Protein AF-A0A6P1CV01-F1 (afdb_monomer)

Nearest PDB structures (foldseek):
  6sx4-assembly2_BBB  TM=9.113E-01  e=1.945E-12  Corynebacterium glutamicum
  6sx4-assembly4_DDD  TM=9.051E-01  e=1.945E-12  Corynebacterium glutamicum
  6swz-assembly1_AAA  TM=5.151E-01  e=2.176E-12  Corynebacterium glutamicum
  3pqi-assembly1_A  TM=3.581E-01  e=2.746E-01  Bacteriophage sp.
  4amw-assembly3_C  TM=2.959E-01  e=1.319E+00  Gracilariopsis lemaneiformis

pLDDT: mean 74.19, std 26.0, range [23.55, 98.81]

Mean predicted aligned error: 12.15 Å

Foldseek 3Di:
DDDDDDDDPPPPDDDDDADDDDFDDDDPDDDDDDVCVVQCVPFPAWPDGWADDDQWIKTHTPQAKIWIDHGPADIEIDGDQQSVVCVVQPNLPHLQHDWRYHWDADPQRKTKTHGPAFIWIADPVATIETDGDPRRVVCVVQVHLVGQQHAWNYYWDDDDQWIWTHGPRGIDTDHD

Structure (mmCIF, N/CA/C/O backbone):
data_AF-A0A6P1CV01-F1
#
_entry.id   AF-A0A6P1CV01-F1
#
loop_
_atom_site.group_PDB
_atom_site.id
_atom_site.type_symbol
_atom_site.label_atom_id
_atom_site.label_alt_id
_atom_site.label_comp_id
_atom_site.label_asym_id
_atom_site.label_entity_id
_atom_site.label_seq_id
_atom_site.pdbx_PDB_ins_code
_atom_site.Cartn_x
_atom_site.Cartn_y
_atom_site.Cartn_z
_atom_site.occupancy
_atom_site.B_iso_or_equiv
_atom_site.auth_seq_id
_atom_site.auth_comp_id
_atom_site.auth_asym_id
_atom_site.auth_atom_id
_atom_site.pdbx_PDB_model_num
ATOM 1 N N . THR A 1 1 ? 42.617 -1.561 -18.613 1.00 33.91 1 THR A N 1
ATOM 2 C CA . THR A 1 1 ? 41.855 -2.825 -18.526 1.00 33.91 1 THR A CA 1
ATOM 3 C C . THR A 1 1 ? 41.539 -3.088 -17.064 1.00 33.91 1 THR A C 1
ATOM 5 O O . THR A 1 1 ? 42.347 -3.671 -16.364 1.00 33.91 1 THR A O 1
ATOM 8 N N . ASN A 1 2 ? 40.415 -2.556 -16.569 1.00 23.55 2 ASN A N 1
ATOM 9 C CA . ASN A 1 2 ? 40.022 -2.655 -15.157 1.00 23.55 2 ASN A CA 1
ATOM 10 C C . ASN A 1 2 ? 38.801 -3.570 -15.028 1.00 23.55 2 ASN A C 1
ATOM 12 O O . ASN A 1 2 ? 37.665 -3.155 -15.244 1.00 23.55 2 ASN A O 1
ATOM 16 N N . THR A 1 3 ? 39.060 -4.833 -14.711 1.00 32.09 3 THR A N 1
ATOM 17 C CA . THR A 1 3 ? 38.085 -5.789 -14.185 1.00 32.09 3 THR A CA 1
ATOM 18 C C . THR A 1 3 ? 37.915 -5.538 -12.689 1.00 32.09 3 THR A C 1
ATOM 20 O O . THR A 1 3 ? 38.728 -6.000 -11.892 1.00 32.09 3 THR A O 1
ATOM 23 N N . SER A 1 4 ? 36.855 -4.826 -12.310 1.00 26.41 4 SER A N 1
ATOM 24 C CA . SER A 1 4 ? 36.436 -4.654 -10.913 1.00 26.41 4 SER A CA 1
ATOM 25 C C . SER A 1 4 ? 35.060 -5.301 -10.744 1.00 26.41 4 SER A C 1
ATOM 27 O O . SER A 1 4 ? 34.035 -4.688 -11.036 1.00 26.41 4 SER A O 1
ATOM 29 N N . GLY A 1 5 ? 35.055 -6.585 -10.377 1.00 28.23 5 GLY A N 1
ATOM 30 C CA . GLY A 1 5 ? 33.852 -7.392 -10.160 1.00 28.23 5 GLY A CA 1
ATOM 31 C C . GLY A 1 5 ? 33.208 -7.141 -8.795 1.00 28.23 5 GLY A C 1
ATOM 32 O O . GLY A 1 5 ? 33.898 -6.891 -7.808 1.00 28.23 5 GLY A O 1
ATOM 33 N N . PHE A 1 6 ? 31.880 -7.232 -8.743 1.00 29.45 6 PHE A N 1
ATOM 34 C CA . PHE A 1 6 ? 31.109 -7.248 -7.501 1.00 29.45 6 PHE A CA 1
ATOM 35 C C . PHE A 1 6 ? 31.178 -8.638 -6.854 1.00 29.45 6 PHE A C 1
ATOM 37 O O . PHE A 1 6 ? 31.000 -9.648 -7.535 1.00 29.45 6 PHE A O 1
ATOM 44 N N . ARG A 1 7 ? 31.438 -8.696 -5.543 1.00 27.08 7 ARG A N 1
ATOM 45 C CA . ARG A 1 7 ? 31.316 -9.918 -4.734 1.00 27.08 7 ARG A CA 1
ATOM 46 C C . ARG A 1 7 ? 29.870 -10.078 -4.267 1.00 27.08 7 ARG A C 1
ATOM 48 O O . ARG A 1 7 ? 29.206 -9.091 -3.964 1.00 27.08 7 ARG A O 1
ATOM 55 N N . ALA A 1 8 ? 29.411 -11.326 -4.203 1.00 28.34 8 ALA A N 1
ATOM 56 C CA . ALA A 1 8 ? 28.162 -11.690 -3.550 1.00 28.34 8 ALA A CA 1
ATOM 57 C C . ALA A 1 8 ? 28.167 -11.191 -2.097 1.00 28.34 8 ALA A C 1
ATOM 59 O O . ALA A 1 8 ? 29.162 -11.349 -1.389 1.00 28.34 8 ALA A O 1
ATOM 60 N N . ILE A 1 9 ? 27.057 -10.587 -1.674 1.00 30.97 9 ILE A N 1
ATOM 61 C CA . ILE A 1 9 ? 26.789 -10.296 -0.268 1.00 30.97 9 ILE A CA 1
ATOM 62 C C . ILE A 1 9 ? 26.550 -11.651 0.403 1.00 30.97 9 ILE A C 1
ATOM 64 O O . ILE A 1 9 ? 25.533 -12.298 0.160 1.00 30.97 9 ILE A O 1
ATOM 68 N N . ASP A 1 10 ? 27.523 -12.102 1.190 1.00 27.75 10 ASP A N 1
ATOM 69 C CA . ASP A 1 10 ? 27.346 -13.189 2.147 1.00 27.75 10 ASP A CA 1
ATOM 70 C C . ASP A 1 10 ? 26.402 -12.693 3.250 1.00 27.75 10 ASP A C 1
ATOM 72 O O . ASP A 1 10 ? 26.722 -11.769 3.996 1.00 27.75 10 ASP A O 1
ATOM 76 N N . THR A 1 11 ? 25.201 -13.262 3.323 1.00 32.44 11 THR A N 1
ATOM 77 C CA . THR A 1 11 ? 24.158 -12.850 4.272 1.00 32.44 11 THR A CA 1
ATOM 78 C C . THR A 1 11 ? 24.326 -13.466 5.661 1.00 32.44 11 THR A C 1
ATOM 80 O O . THR A 1 11 ? 23.350 -13.572 6.399 1.00 32.44 11 THR A O 1
ATOM 83 N N . THR A 1 12 ? 25.532 -13.878 6.055 1.00 26.75 12 THR A N 1
ATOM 84 C CA . THR A 1 12 ? 25.795 -14.327 7.433 1.00 26.75 12 THR A CA 1
ATOM 85 C C . THR A 1 12 ? 26.319 -13.238 8.371 1.00 26.75 12 THR A C 1
ATOM 87 O O . THR A 1 12 ? 26.513 -13.509 9.554 1.00 26.75 12 THR A O 1
ATOM 90 N N . SER A 1 13 ? 26.486 -11.989 7.923 1.00 25.22 13 SER A N 1
ATOM 91 C CA . SER A 1 13 ? 26.988 -10.916 8.790 1.00 25.22 13 SER A CA 1
ATOM 92 C C . SER A 1 13 ? 26.238 -9.595 8.617 1.00 25.22 13 SER A C 1
ATOM 94 O O . SER A 1 13 ? 26.194 -8.995 7.547 1.00 25.22 13 SER A O 1
ATOM 96 N N . THR A 1 14 ? 25.654 -9.134 9.719 1.00 34.84 14 THR A N 1
ATOM 97 C CA . THR A 1 14 ? 25.141 -7.782 9.947 1.00 34.84 14 THR A CA 1
ATOM 98 C C . THR A 1 14 ? 26.230 -6.725 9.742 1.00 34.84 14 THR A C 1
ATOM 100 O O . THR A 1 14 ? 27.016 -6.503 10.661 1.00 34.84 14 THR A O 1
ATOM 103 N N . SER A 1 15 ? 26.279 -6.023 8.605 1.00 25.09 15 SER A N 1
ATOM 104 C CA . SER A 1 15 ? 26.761 -4.627 8.536 1.00 25.09 15 SER A CA 1
ATOM 105 C C . SER A 1 15 ? 26.411 -3.952 7.200 1.00 25.09 15 SER A C 1
ATOM 107 O O . SER A 1 15 ? 26.564 -4.528 6.129 1.00 25.09 15 SER A O 1
ATOM 109 N N . SER A 1 16 ? 25.950 -2.706 7.303 1.00 32.56 16 SER A N 1
ATOM 110 C CA . SER A 1 16 ? 25.731 -1.686 6.263 1.00 32.56 16 SER A CA 1
ATOM 111 C C . SER A 1 16 ? 26.683 -1.721 5.057 1.00 32.56 16 SER A C 1
ATOM 113 O O . SER A 1 16 ? 27.895 -1.817 5.248 1.00 32.56 16 SER A O 1
ATOM 115 N N . ILE A 1 17 ? 26.170 -1.496 3.837 1.00 27.05 17 ILE A N 1
ATOM 116 C CA . ILE A 1 17 ? 27.007 -1.326 2.636 1.00 27.05 17 ILE A CA 1
ATOM 117 C C . ILE A 1 17 ? 26.620 -0.054 1.863 1.00 27.05 17 ILE A C 1
ATOM 119 O O . ILE A 1 17 ? 25.478 0.129 1.446 1.00 27.05 17 ILE A O 1
ATOM 123 N N . THR A 1 18 ? 27.616 0.820 1.707 1.00 25.09 18 THR A N 1
ATOM 124 C CA . THR A 1 18 ? 27.622 2.116 1.010 1.00 25.09 18 THR A CA 1
ATOM 125 C C . THR A 1 18 ? 27.546 1.980 -0.517 1.00 25.09 18 THR A C 1
ATOM 127 O O . THR A 1 18 ? 28.007 1.001 -1.100 1.00 25.09 18 THR A O 1
ATOM 130 N N . ALA A 1 19 ? 26.990 3.016 -1.153 1.00 30.02 19 ALA A N 1
ATOM 131 C CA . ALA A 1 19 ? 26.691 3.150 -2.575 1.00 30.02 19 ALA A CA 1
ATOM 132 C C . ALA A 1 19 ? 27.873 2.915 -3.539 1.00 30.02 19 ALA A C 1
ATOM 134 O O . ALA A 1 19 ? 28.918 3.560 -3.450 1.00 30.02 19 ALA A O 1
ATOM 135 N N . GLY A 1 20 ? 27.630 2.075 -4.549 1.00 26.22 20 GLY A N 1
ATOM 136 C CA . GLY A 1 20 ? 28.414 1.952 -5.777 1.00 26.22 20 GLY A CA 1
ATOM 137 C C . GLY A 1 20 ? 27.472 1.786 -6.975 1.00 26.22 20 GLY A C 1
ATOM 138 O O . GLY A 1 20 ? 26.437 1.134 -6.867 1.00 26.22 20 GLY A O 1
ATOM 139 N N . LYS A 1 21 ? 27.783 2.432 -8.104 1.00 34.81 21 LYS A N 1
ATOM 140 C CA . LYS A 1 21 ? 27.031 2.350 -9.371 1.00 34.81 21 LYS A CA 1
ATOM 141 C C . LYS A 1 21 ? 27.147 0.947 -9.977 1.00 34.81 21 LYS A C 1
ATOM 143 O O . LYS A 1 21 ? 28.224 0.623 -10.474 1.00 34.81 21 LYS A O 1
ATOM 148 N N . HIS A 1 22 ? 26.066 0.167 -10.054 1.00 30.89 22 HIS A N 1
ATOM 149 C CA . HIS A 1 22 ? 26.105 -1.143 -10.718 1.00 30.89 22 HIS A CA 1
ATOM 150 C C . HIS A 1 22 ? 24.917 -1.373 -11.646 1.00 30.89 22 HIS A C 1
ATOM 152 O O . HIS A 1 22 ? 23.810 -1.642 -11.208 1.00 30.89 22 HIS A O 1
ATOM 158 N N . THR A 1 23 ? 25.224 -1.305 -12.943 1.00 27.16 23 THR A N 1
ATOM 159 C CA . THR A 1 23 ? 24.369 -1.734 -14.053 1.00 27.16 23 THR A CA 1
ATOM 160 C C . THR A 1 23 ? 24.048 -3.225 -13.932 1.00 27.16 23 THR A C 1
ATOM 162 O O . THR A 1 23 ? 24.973 -4.042 -13.870 1.00 27.16 23 THR A O 1
ATOM 165 N N . ILE A 1 24 ? 22.773 -3.602 -14.016 1.00 33.38 24 ILE A N 1
ATOM 166 C CA . ILE A 1 24 ? 22.358 -5.003 -14.179 1.00 33.38 24 ILE A CA 1
ATOM 167 C C . ILE A 1 24 ? 22.363 -5.340 -15.682 1.00 33.38 24 ILE A C 1
ATOM 169 O O . ILE A 1 24 ? 21.428 -5.000 -16.404 1.00 33.38 24 ILE A O 1
ATOM 173 N N . LYS A 1 25 ? 23.422 -5.983 -16.200 1.00 28.72 25 LYS A N 1
ATOM 174 C CA . LYS A 1 25 ? 23.432 -6.510 -17.583 1.00 28.72 25 LYS A CA 1
ATOM 175 C C . LYS A 1 25 ? 23.377 -8.041 -17.596 1.00 28.72 25 LYS A C 1
ATOM 177 O O . LYS A 1 25 ? 24.219 -8.661 -16.948 1.00 28.72 25 LYS A O 1
ATOM 182 N N . PRO A 1 26 ? 22.473 -8.668 -18.371 1.00 29.94 26 PRO A N 1
ATOM 183 C CA . PRO A 1 26 ? 22.606 -10.072 -18.732 1.00 29.94 26 PRO A CA 1
ATOM 184 C C . PRO A 1 26 ? 23.634 -10.226 -19.866 1.00 29.94 26 PRO A C 1
ATOM 186 O O . PRO A 1 26 ? 23.523 -9.578 -20.907 1.00 29.94 26 PRO A O 1
ATOM 189 N N . THR A 1 27 ? 24.637 -11.085 -19.674 1.00 28.14 27 THR A N 1
ATOM 190 C CA . THR A 1 27 ? 25.568 -11.504 -20.737 1.00 28.14 27 THR A CA 1
ATOM 191 C C . THR A 1 27 ? 25.022 -12.769 -21.411 1.00 28.14 27 THR A C 1
ATOM 193 O O . THR A 1 27 ? 24.773 -13.750 -20.706 1.00 28.14 27 THR A O 1
ATOM 196 N N . PRO A 1 28 ? 24.847 -12.810 -22.744 1.00 29.83 28 PRO A N 1
ATOM 197 C CA . PRO A 1 28 ? 24.458 -14.035 -23.442 1.00 29.83 28 PRO A CA 1
ATOM 198 C C . PRO A 1 28 ? 25.570 -15.096 -23.374 1.00 29.83 28 PRO A C 1
ATOM 200 O O . PRO A 1 28 ? 26.714 -14.804 -23.712 1.00 29.83 28 PRO A O 1
ATOM 203 N N . GLY A 1 29 ? 25.233 -16.331 -22.978 1.00 31.92 29 GLY A N 1
ATOM 204 C CA . GLY A 1 29 ? 26.098 -17.506 -23.183 1.00 31.92 29 GLY A CA 1
ATOM 205 C C . GLY A 1 29 ? 26.788 -18.132 -21.961 1.00 31.92 29 GLY A C 1
ATOM 206 O O . GLY A 1 29 ? 27.644 -18.989 -22.153 1.00 31.92 29 GLY A O 1
ATOM 207 N N . LEU A 1 30 ? 26.428 -17.781 -20.721 1.00 31.41 30 LEU A N 1
ATOM 208 C CA . LEU A 1 30 ? 26.884 -18.492 -19.510 1.00 31.41 30 LEU A CA 1
ATOM 209 C C . LEU A 1 30 ? 25.688 -18.962 -18.661 1.00 31.41 30 LEU A C 1
ATOM 211 O O . LEU A 1 30 ? 24.653 -18.292 -18.669 1.00 31.41 30 LEU A O 1
ATOM 215 N N . PRO A 1 31 ? 25.791 -20.096 -17.934 1.00 31.89 31 PRO A N 1
ATOM 216 C CA . PRO A 1 31 ? 24.694 -20.594 -17.109 1.00 31.89 31 PRO A CA 1
ATOM 217 C C . PRO A 1 31 ? 24.385 -19.590 -15.989 1.00 31.89 31 PRO A C 1
ATOM 219 O O . PRO A 1 31 ? 25.259 -19.197 -15.219 1.00 31.89 31 PRO A O 1
ATOM 222 N N . ALA A 1 32 ? 23.132 -19.142 -15.938 1.00 33.38 32 ALA A N 1
ATOM 223 C CA . ALA A 1 32 ? 22.654 -18.083 -15.058 1.00 33.38 32 ALA A CA 1
ATOM 224 C C . ALA A 1 32 ? 22.812 -18.432 -13.571 1.00 33.38 32 ALA A C 1
ATOM 226 O O . ALA A 1 32 ? 22.165 -19.368 -13.115 1.00 33.38 32 ALA A O 1
ATOM 227 N N . GLN A 1 33 ? 23.572 -17.646 -12.798 1.00 46.22 33 GLN A N 1
ATOM 228 C CA . GLN A 1 33 ? 23.423 -17.578 -11.331 1.00 46.22 33 GLN A CA 1
ATOM 229 C C . GLN A 1 33 ? 23.673 -16.159 -10.759 1.00 46.22 33 GLN A C 1
ATOM 231 O O . GLN A 1 33 ? 24.764 -15.852 -10.281 1.00 46.22 33 GLN A O 1
ATOM 236 N N . PRO A 1 34 ? 22.661 -15.272 -10.823 1.00 45.41 34 PRO A N 1
ATOM 237 C CA . PRO A 1 34 ? 22.369 -14.248 -9.804 1.00 45.41 34 PRO A CA 1
ATOM 238 C C . PRO A 1 34 ? 20.882 -14.324 -9.363 1.00 45.41 34 PRO A C 1
ATOM 240 O O . PRO A 1 34 ? 20.161 -15.189 -9.840 1.00 45.41 34 PRO A O 1
ATOM 243 N N . ILE A 1 35 ? 20.389 -13.430 -8.486 1.00 41.06 35 ILE A N 1
ATOM 244 C CA . ILE A 1 35 ? 18.973 -13.271 -8.024 1.00 41.06 35 ILE A CA 1
ATOM 245 C C . ILE A 1 35 ? 17.864 -13.556 -9.067 1.00 41.06 35 ILE A C 1
ATOM 247 O O . ILE A 1 35 ? 16.768 -13.984 -8.707 1.00 41.06 35 ILE A O 1
ATOM 251 N N . TRP A 1 36 ? 18.177 -13.398 -10.354 1.00 37.12 36 TRP A N 1
ATOM 252 C CA . TRP A 1 36 ? 17.420 -13.881 -11.509 1.00 37.12 36 TRP A CA 1
ATOM 253 C C . TRP A 1 36 ? 16.998 -15.361 -11.443 1.00 37.12 36 TRP A C 1
ATOM 255 O O . TRP A 1 36 ? 15.841 -15.680 -11.710 1.00 37.12 36 TRP A O 1
ATOM 265 N N . THR A 1 37 ? 17.892 -16.277 -11.061 1.00 39.19 37 THR A N 1
ATOM 266 C CA . THR A 1 37 ? 17.619 -17.725 -11.078 1.00 39.19 37 THR A CA 1
ATOM 267 C C . THR A 1 37 ? 16.741 -18.168 -9.902 1.00 39.19 37 THR A C 1
ATOM 269 O O . THR A 1 37 ? 16.009 -19.147 -10.016 1.00 39.19 37 THR A O 1
ATOM 272 N N . ARG A 1 38 ? 16.742 -17.427 -8.781 1.00 39.47 38 ARG A N 1
ATOM 273 C CA . ARG A 1 38 ? 15.925 -17.748 -7.593 1.00 39.47 38 ARG A CA 1
ATOM 274 C C . ARG A 1 38 ? 14.446 -17.364 -7.758 1.00 39.47 38 ARG A C 1
ATOM 276 O O . ARG A 1 38 ? 13.603 -17.926 -7.067 1.00 39.47 38 ARG A O 1
ATOM 283 N N . HIS A 1 39 ? 14.126 -16.456 -8.687 1.00 47.38 39 HIS A N 1
ATOM 284 C CA . HIS A 1 39 ? 12.786 -15.870 -8.825 1.00 47.38 39 HIS A CA 1
ATOM 285 C C . HIS A 1 39 ? 12.261 -15.772 -10.270 1.00 47.38 39 HIS A C 1
ATOM 287 O O . HIS A 1 39 ? 11.257 -15.102 -10.505 1.00 47.38 39 HIS A O 1
ATOM 293 N N . TYR A 1 40 ? 12.868 -16.464 -11.243 1.00 41.66 40 TYR A N 1
ATOM 294 C CA . TYR A 1 40 ? 12.376 -16.510 -12.633 1.00 41.66 40 TYR A CA 1
ATOM 295 C C . TYR A 1 40 ? 10.880 -16.870 -12.719 1.00 41.66 40 TYR A C 1
ATOM 297 O O . TYR A 1 40 ? 10.105 -16.220 -13.420 1.00 41.66 40 TYR A O 1
ATOM 305 N N . ASN A 1 41 ? 10.445 -17.849 -11.918 1.00 54.16 41 ASN A N 1
ATOM 306 C CA . ASN A 1 41 ? 9.041 -18.259 -11.827 1.00 54.16 41 ASN A CA 1
ATOM 307 C C . ASN A 1 41 ? 8.126 -17.220 -11.154 1.00 54.16 41 ASN A C 1
ATOM 309 O O . ASN A 1 41 ? 6.907 -17.351 -11.227 1.00 54.16 41 ASN A O 1
ATOM 313 N N . THR A 1 42 ? 8.682 -16.196 -10.516 1.00 56.38 42 THR A N 1
ATOM 314 C CA . THR A 1 42 ? 7.939 -15.130 -9.839 1.00 56.38 42 THR A CA 1
ATOM 315 C C . THR A 1 42 ? 7.855 -13.880 -10.715 1.00 56.38 42 THR A C 1
ATOM 317 O O . THR A 1 42 ? 6.768 -13.335 -10.875 1.00 56.38 42 THR A O 1
ATOM 320 N N . PHE A 1 43 ? 8.962 -13.463 -11.337 1.00 59.84 43 PHE A N 1
ATOM 321 C CA . PHE A 1 43 ? 9.055 -12.168 -12.026 1.00 59.84 43 PHE A CA 1
ATOM 322 C C . PHE A 1 43 ? 8.987 -12.257 -13.557 1.00 59.84 43 PHE A C 1
ATOM 324 O O . PHE A 1 43 ? 8.611 -11.285 -14.194 1.00 59.84 43 PHE A O 1
ATOM 331 N N . GLY A 1 44 ? 9.303 -13.404 -14.171 1.00 58.34 44 GLY A N 1
ATOM 332 C CA . GLY A 1 44 ? 9.471 -13.488 -15.631 1.00 58.34 44 GLY A CA 1
ATOM 333 C C . GLY A 1 44 ? 10.635 -12.626 -16.148 1.00 58.34 44 GLY A C 1
ATOM 334 O O . GLY A 1 44 ? 11.460 -12.184 -15.354 1.00 58.34 44 GLY A O 1
ATOM 335 N N . ASN A 1 45 ? 10.741 -12.429 -17.467 1.00 60.94 45 ASN A N 1
ATOM 336 C CA . ASN A 1 45 ? 11.860 -11.718 -18.113 1.00 60.94 45 ASN A CA 1
ATOM 337 C C . ASN A 1 45 ? 11.852 -10.198 -17.822 1.00 60.94 45 ASN A C 1
ATOM 339 O O . ASN A 1 45 ? 10.801 -9.648 -17.489 1.00 60.94 45 ASN A O 1
ATOM 343 N N . PRO A 1 46 ? 12.990 -9.480 -17.946 1.00 63.03 46 PRO A N 1
ATOM 344 C CA . PRO A 1 46 ? 12.988 -8.032 -17.799 1.00 63.03 46 PRO A CA 1
ATOM 345 C C . PRO A 1 46 ? 12.343 -7.416 -19.042 1.00 63.03 46 PRO A C 1
ATOM 347 O O . PRO A 1 46 ? 12.712 -7.766 -20.162 1.00 63.03 46 PRO A O 1
ATOM 350 N N . ILE A 1 47 ? 11.411 -6.482 -18.853 1.00 72.12 47 ILE A N 1
ATOM 351 C CA . ILE A 1 47 ? 10.745 -5.777 -19.962 1.00 72.12 47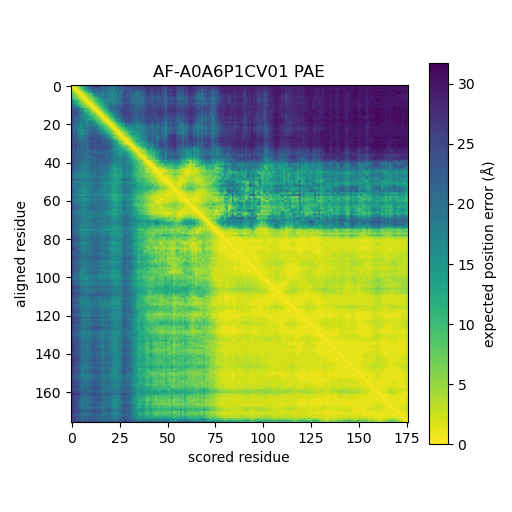 ILE A CA 1
ATOM 352 C C . ILE A 1 47 ? 11.368 -4.408 -20.242 1.00 72.12 47 ILE A C 1
ATOM 354 O O . ILE A 1 47 ? 11.194 -3.865 -21.329 1.00 72.12 47 ILE A O 1
ATOM 358 N N . THR A 1 48 ? 12.129 -3.860 -19.290 1.00 61.16 48 THR A N 1
ATOM 359 C CA . THR A 1 48 ? 12.907 -2.631 -19.478 1.00 61.16 48 THR A CA 1
ATOM 360 C C . THR A 1 48 ? 14.379 -2.857 -19.132 1.00 61.16 48 THR A C 1
ATOM 362 O O . THR A 1 48 ? 14.705 -3.721 -18.307 1.00 61.16 48 THR A O 1
ATOM 365 N N . PRO A 1 49 ? 15.299 -2.052 -19.696 1.00 68.12 49 PRO A N 1
ATOM 366 C CA . PRO A 1 49 ? 16.567 -1.769 -19.035 1.00 68.12 49 PRO A CA 1
ATOM 367 C C . PRO A 1 49 ? 16.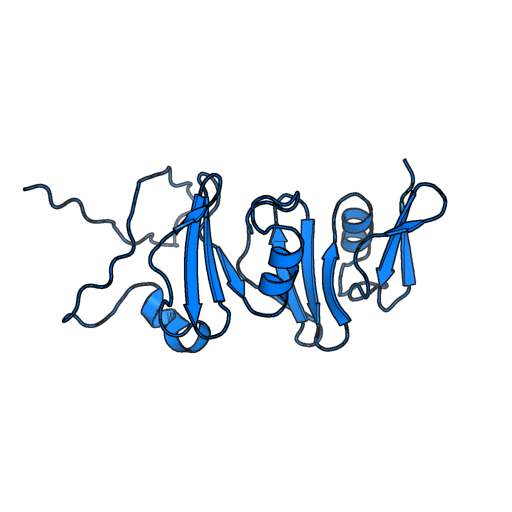337 -1.205 -17.623 1.00 68.12 49 PRO A C 1
ATOM 369 O O . PRO A 1 49 ? 15.219 -0.840 -17.254 1.00 68.12 49 PRO A O 1
ATOM 372 N N . GLU A 1 50 ? 17.407 -1.109 -16.843 1.00 65.44 50 GLU A N 1
ATOM 373 C CA . GLU A 1 50 ? 17.428 -0.265 -15.650 1.00 65.44 50 GLU A CA 1
ATOM 374 C C . GLU A 1 50 ? 17.133 1.193 -16.049 1.00 65.44 50 GLU A C 1
ATOM 376 O O . GLU A 1 50 ? 17.794 1.747 -16.930 1.00 65.44 50 GLU A O 1
ATOM 381 N N . LEU A 1 51 ? 16.124 1.789 -15.418 1.00 71.44 51 LEU A N 1
ATOM 382 C CA . LEU A 1 51 ? 15.664 3.156 -15.643 1.00 71.44 51 LEU A CA 1
ATOM 383 C C . LEU A 1 51 ? 15.915 4.016 -14.402 1.00 71.44 51 LEU A C 1
ATOM 385 O O . LEU A 1 51 ? 15.972 3.518 -13.276 1.00 71.44 51 LEU A O 1
ATOM 389 N N . ASP A 1 52 ? 16.062 5.322 -14.618 1.00 76.12 52 ASP A N 1
ATOM 390 C CA . ASP A 1 52 ? 16.202 6.303 -13.544 1.00 76.12 52 ASP A CA 1
ATOM 391 C C . ASP A 1 52 ? 14.896 6.452 -12.750 1.00 76.12 52 ASP A C 1
ATOM 393 O O . ASP A 1 52 ? 13.823 6.595 -13.332 1.00 76.12 52 ASP A O 1
ATOM 397 N N . ALA A 1 53 ? 15.011 6.451 -11.420 1.00 70.62 53 ALA A N 1
ATOM 398 C CA . ALA A 1 53 ? 13.968 6.881 -10.488 1.00 70.62 53 ALA A CA 1
ATOM 399 C C . ALA A 1 53 ? 14.472 8.106 -9.713 1.00 70.62 53 ALA A C 1
ATOM 401 O O . ALA A 1 53 ? 15.685 8.311 -9.582 1.00 70.62 53 ALA A O 1
ATOM 402 N N . ASN A 1 54 ? 13.572 8.917 -9.159 1.00 72.19 54 ASN A N 1
ATOM 403 C CA . ASN A 1 54 ? 13.980 10.091 -8.386 1.00 72.19 54 ASN A CA 1
ATOM 404 C C . ASN A 1 54 ? 14.742 9.673 -7.112 1.00 72.19 54 ASN A C 1
ATOM 406 O O . ASN A 1 54 ? 14.147 9.202 -6.151 1.00 72.19 54 ASN A O 1
ATOM 410 N N . GLY A 1 55 ? 16.073 9.802 -7.110 1.00 68.50 55 GLY A N 1
ATOM 411 C CA . GLY A 1 55 ? 16.931 9.342 -6.006 1.00 68.50 55 GLY A CA 1
ATOM 412 C C . GLY A 1 55 ? 17.281 7.847 -6.038 1.00 68.50 55 GLY A C 1
ATOM 413 O O . GLY A 1 55 ? 17.865 7.328 -5.084 1.00 68.50 55 GLY A O 1
ATOM 414 N N . GLY A 1 56 ? 16.974 7.151 -7.135 1.00 71.44 56 GLY A N 1
ATOM 415 C CA . GLY A 1 56 ? 17.203 5.719 -7.265 1.00 71.44 56 GLY A CA 1
ATOM 416 C C . GLY A 1 56 ? 17.194 5.229 -8.705 1.00 71.44 56 GLY A C 1
ATOM 417 O O . GLY A 1 56 ? 17.521 5.951 -9.651 1.00 71.44 56 GLY A O 1
ATOM 418 N N . LYS A 1 57 ? 16.846 3.962 -8.861 1.00 73.81 57 LYS A N 1
ATOM 419 C CA . LYS A 1 57 ? 16.689 3.281 -10.140 1.00 73.81 57 LYS A CA 1
ATOM 420 C C . LYS A 1 57 ? 15.620 2.204 -9.991 1.00 73.81 57 LYS A C 1
ATOM 422 O O . LYS A 1 57 ? 15.305 1.770 -8.878 1.00 73.81 57 LYS A O 1
ATOM 427 N N . PHE A 1 58 ? 15.094 1.746 -11.115 1.00 72.50 58 PHE A N 1
ATOM 428 C CA . PHE A 1 58 ? 14.197 0.603 -11.136 1.00 72.50 58 PHE A CA 1
ATOM 429 C C . PHE A 1 58 ? 14.343 -0.208 -12.413 1.00 72.50 58 PHE A C 1
ATOM 431 O O . PHE A 1 58 ? 14.832 0.270 -13.434 1.00 72.50 58 PHE A O 1
ATOM 438 N N . GLN A 1 59 ? 13.882 -1.449 -12.360 1.00 77.00 59 GLN A N 1
ATOM 439 C CA . GLN A 1 59 ? 13.708 -2.281 -13.539 1.00 77.00 59 GLN A CA 1
ATOM 440 C C . GLN A 1 59 ? 12.331 -2.936 -13.493 1.00 77.00 59 GLN A C 1
ATOM 442 O O . GLN A 1 59 ? 11.917 -3.456 -12.453 1.00 77.00 59 GLN A O 1
ATOM 447 N N . ALA A 1 60 ? 11.623 -2.904 -14.620 1.00 69.56 60 ALA A N 1
ATOM 448 C CA . ALA A 1 60 ? 10.348 -3.579 -14.772 1.00 69.56 60 ALA A CA 1
ATOM 449 C C . ALA A 1 60 ? 10.544 -4.970 -15.383 1.00 69.56 60 ALA A C 1
ATOM 451 O O . ALA A 1 60 ? 11.383 -5.185 -16.265 1.00 69.56 60 ALA A O 1
ATOM 452 N N . PHE A 1 61 ? 9.730 -5.908 -14.915 1.00 72.88 61 PHE A N 1
ATOM 453 C CA . PHE A 1 61 ? 9.737 -7.306 -15.316 1.00 72.88 61 PHE A CA 1
ATOM 454 C C . PHE A 1 61 ? 8.347 -7.692 -15.826 1.00 72.88 61 PHE A C 1
ATOM 456 O O . PHE A 1 61 ? 7.360 -6.978 -15.617 1.00 72.88 61 PHE A O 1
ATOM 463 N N . GLU A 1 62 ? 8.265 -8.826 -16.510 1.00 65.25 62 GLU A N 1
ATOM 464 C CA . GLU A 1 62 ? 6.997 -9.459 -16.849 1.00 65.25 62 GLU A CA 1
ATOM 465 C C . GLU A 1 62 ? 6.141 -9.717 -15.583 1.00 65.25 62 GLU A C 1
ATOM 467 O O . GLU A 1 62 ? 6.528 -9.478 -14.435 1.00 65.25 62 GLU A O 1
ATOM 472 N N . ARG A 1 63 ? 4.906 -10.193 -15.780 1.00 73.06 63 ARG A N 1
ATOM 473 C CA . ARG A 1 63 ? 4.003 -10.593 -14.677 1.00 73.06 63 ARG A CA 1
ATOM 474 C C . ARG A 1 63 ? 3.709 -9.469 -13.669 1.00 73.06 63 ARG A C 1
ATOM 476 O O . ARG A 1 63 ? 3.400 -9.743 -12.515 1.00 73.06 63 ARG A O 1
ATOM 483 N N . ASN A 1 64 ? 3.783 -8.217 -14.124 1.00 78.06 64 ASN A N 1
ATOM 484 C CA . ASN A 1 64 ? 3.537 -7.005 -13.343 1.00 78.06 64 ASN A CA 1
ATOM 485 C C . ASN A 1 64 ? 4.424 -6.880 -12.087 1.00 78.06 64 ASN A C 1
ATOM 487 O O . ASN A 1 64 ? 3.941 -6.547 -11.007 1.00 78.06 64 ASN A O 1
ATOM 491 N N . ASN A 1 65 ? 5.724 -7.161 -12.227 1.00 71.62 65 ASN A N 1
ATOM 492 C CA . ASN A 1 65 ? 6.713 -7.002 -11.160 1.00 71.62 65 ASN A CA 1
ATOM 493 C C . ASN A 1 65 ? 7.697 -5.871 -11.460 1.00 71.62 65 ASN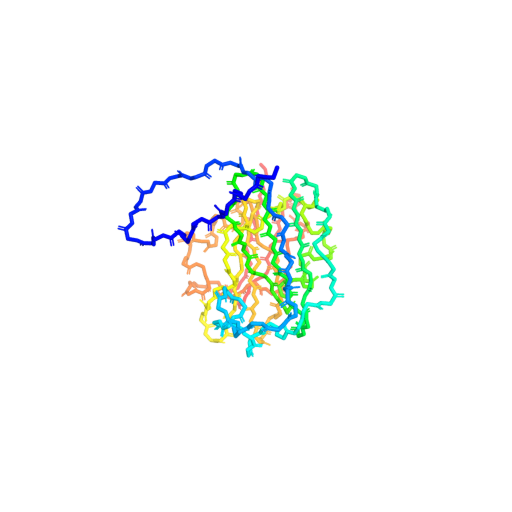 A C 1
ATOM 495 O O . ASN A 1 65 ? 7.999 -5.553 -12.613 1.00 71.62 65 ASN A O 1
ATOM 499 N N . SER A 1 66 ? 8.241 -5.257 -10.415 1.00 72.62 66 SER A N 1
ATOM 500 C CA . SER A 1 66 ? 9.376 -4.342 -10.529 1.00 72.62 66 SER A CA 1
ATOM 501 C C . SER A 1 66 ? 10.293 -4.455 -9.321 1.00 72.62 66 SER A C 1
ATOM 503 O O . SER A 1 66 ? 9.847 -4.757 -8.215 1.00 72.62 66 SER A O 1
ATOM 505 N N . ILE A 1 67 ? 11.578 -4.199 -9.551 1.00 69.69 67 ILE A N 1
ATOM 506 C CA . ILE A 1 67 ? 12.587 -4.080 -8.498 1.00 69.69 67 ILE A CA 1
ATOM 507 C C . ILE A 1 67 ? 13.031 -2.621 -8.465 1.00 69.69 67 ILE A C 1
ATOM 509 O O . ILE A 1 67 ? 13.481 -2.096 -9.484 1.00 69.69 67 ILE A O 1
ATOM 513 N N . TYR A 1 68 ? 12.892 -1.984 -7.305 1.00 62.12 68 TYR A N 1
ATOM 514 C CA . TYR A 1 68 ? 13.311 -0.605 -7.055 1.00 62.12 68 TYR A CA 1
ATOM 515 C C . TYR A 1 68 ? 14.467 -0.588 -6.060 1.00 62.12 68 TYR A C 1
ATOM 517 O O . TYR A 1 68 ? 14.479 -1.375 -5.117 1.00 62.12 68 TYR A O 1
ATOM 525 N N . TRP A 1 69 ? 15.415 0.328 -6.238 1.00 58.69 69 TRP A N 1
ATOM 526 C CA . TRP A 1 69 ? 16.429 0.632 -5.229 1.00 58.69 69 TRP A CA 1
ATOM 527 C C . TRP A 1 69 ? 16.738 2.124 -5.221 1.00 58.69 69 TRP A C 1
ATOM 529 O O . TRP A 1 69 ? 16.697 2.786 -6.259 1.00 58.69 69 TRP A O 1
ATOM 539 N N . SER A 1 70 ? 17.085 2.657 -4.054 1.00 58.22 70 SER A N 1
ATOM 540 C CA . SER A 1 70 ? 17.537 4.040 -3.897 1.00 58.22 70 SER A CA 1
ATOM 541 C C . SER A 1 70 ? 18.761 4.121 -2.993 1.00 58.22 70 SER A C 1
ATOM 543 O O . SER A 1 70 ? 19.098 3.179 -2.275 1.00 58.22 70 SER A O 1
ATOM 545 N N . LEU A 1 71 ? 19.476 5.246 -3.045 1.00 51.94 71 LEU A N 1
ATOM 546 C CA . LEU A 1 71 ? 20.618 5.471 -2.160 1.00 51.94 71 LEU A CA 1
ATOM 547 C C . LEU A 1 71 ? 20.121 5.518 -0.702 1.00 51.94 71 LEU A C 1
ATOM 549 O O . LEU A 1 71 ? 19.434 6.456 -0.313 1.00 51.94 71 LEU A O 1
ATOM 553 N N . GLY A 1 72 ? 20.460 4.497 0.092 1.00 54.09 72 GLY A N 1
ATOM 554 C CA . GLY A 1 72 ? 20.032 4.366 1.491 1.00 54.09 72 GLY A CA 1
ATOM 555 C C . GLY A 1 72 ? 18.906 3.355 1.743 1.00 54.09 72 GLY A C 1
ATOM 556 O O . GLY A 1 72 ? 18.601 3.097 2.904 1.00 54.09 72 GLY A O 1
ATOM 557 N N . THR A 1 73 ? 18.335 2.737 0.702 1.00 53.78 73 THR A N 1
ATOM 558 C CA . THR A 1 73 ? 17.430 1.578 0.826 1.00 53.78 73 THR A CA 1
ATOM 559 C C . THR A 1 73 ? 18.039 0.352 0.140 1.00 53.78 73 THR A C 1
ATOM 561 O O . THR A 1 73 ? 18.878 0.480 -0.755 1.00 53.78 73 THR A O 1
ATOM 564 N N . ALA A 1 74 ? 17.669 -0.853 0.582 1.00 62.16 74 ALA A N 1
ATOM 565 C CA . ALA A 1 74 ? 18.006 -2.060 -0.168 1.00 62.16 74 ALA A CA 1
ATOM 566 C C . ALA A 1 74 ? 17.133 -2.147 -1.435 1.00 62.16 74 ALA A C 1
ATOM 568 O O . ALA A 1 74 ? 16.153 -1.419 -1.583 1.00 62.16 74 ALA A O 1
ATOM 569 N N . ALA A 1 75 ? 17.497 -3.020 -2.376 1.00 62.88 75 ALA A N 1
ATOM 570 C CA . ALA A 1 75 ? 16.618 -3.308 -3.504 1.00 62.88 75 ALA A CA 1
ATOM 571 C C . ALA A 1 75 ? 15.393 -4.084 -3.005 1.00 62.88 75 ALA A C 1
ATOM 573 O O . ALA A 1 75 ? 15.558 -5.094 -2.320 1.00 62.88 75 ALA A O 1
ATOM 574 N N . HIS A 1 76 ? 14.195 -3.626 -3.362 1.00 68.56 76 HIS A N 1
ATOM 575 C CA . HIS A 1 76 ? 12.939 -4.213 -2.911 1.00 68.56 76 HIS A CA 1
ATOM 576 C C . HIS A 1 76 ? 12.011 -4.531 -4.079 1.00 68.56 76 HIS A C 1
ATOM 578 O O . HIS A 1 76 ? 11.840 -3.727 -5.004 1.00 68.56 76 HIS A O 1
ATOM 584 N N . GLN A 1 77 ? 11.409 -5.717 -4.029 1.00 77.81 77 GLN A N 1
ATOM 585 C CA . GLN A 1 77 ? 10.403 -6.146 -4.987 1.00 77.81 77 GLN A CA 1
ATOM 586 C C . GLN A 1 77 ? 9.012 -5.635 -4.606 1.00 77.81 77 GLN A C 1
ATOM 588 O O . GLN A 1 77 ? 8.579 -5.710 -3.456 1.00 77.81 77 GLN A O 1
ATOM 593 N N . ILE A 1 78 ? 8.295 -5.161 -5.622 1.00 79.00 78 ILE A N 1
ATOM 594 C CA . ILE A 1 78 ? 6.890 -4.774 -5.542 1.00 79.00 78 ILE A CA 1
ATOM 595 C C . ILE A 1 78 ? 6.167 -5.223 -6.813 1.00 79.00 78 ILE A C 1
ATOM 597 O O . ILE A 1 78 ? 6.678 -5.050 -7.928 1.00 79.00 78 ILE A O 1
ATOM 601 N N . GLY A 1 79 ? 4.985 -5.823 -6.665 1.00 79.81 79 GLY A N 1
ATOM 602 C CA . GLY A 1 79 ? 4.255 -6.402 -7.787 1.00 79.81 79 GLY A CA 1
ATOM 603 C C . GLY A 1 79 ? 2.740 -6.261 -7.695 1.00 79.81 79 GLY A C 1
ATOM 604 O O . GLY A 1 79 ? 2.178 -5.761 -6.717 1.00 79.81 79 GLY A O 1
ATOM 605 N N . GLY A 1 80 ? 2.077 -6.668 -8.777 1.00 88.31 80 GLY A N 1
ATOM 606 C CA . GLY A 1 80 ? 0.626 -6.817 -8.861 1.00 88.31 80 GLY A CA 1
ATOM 607 C C . GLY A 1 80 ? -0.168 -5.584 -8.417 1.00 88.31 80 GLY A C 1
ATOM 608 O O . GLY A 1 80 ? 0.208 -4.442 -8.676 1.00 88.31 80 GLY A O 1
ATOM 609 N N . ALA A 1 81 ? -1.274 -5.829 -7.712 1.00 89.31 81 ALA A N 1
ATOM 610 C CA . ALA A 1 81 ? -2.207 -4.785 -7.291 1.00 89.31 81 ALA A CA 1
ATOM 611 C C . ALA A 1 81 ? -1.579 -3.740 -6.351 1.00 89.31 81 ALA A C 1
ATOM 613 O O . ALA A 1 81 ? -2.027 -2.596 -6.330 1.00 89.31 81 ALA A O 1
ATOM 614 N N . ILE A 1 82 ? -0.544 -4.107 -5.589 1.00 92.12 82 ILE A N 1
ATOM 615 C CA . ILE A 1 82 ? 0.176 -3.176 -4.710 1.00 92.12 82 ILE A CA 1
ATOM 616 C C . ILE A 1 82 ? 1.000 -2.201 -5.555 1.00 92.12 82 ILE A C 1
ATOM 618 O O . ILE A 1 82 ? 0.923 -0.990 -5.342 1.00 92.12 82 ILE A O 1
ATOM 622 N N . ARG A 1 83 ? 1.737 -2.709 -6.551 1.00 89.50 83 ARG A N 1
ATOM 623 C CA . ARG A 1 83 ? 2.479 -1.879 -7.510 1.00 89.50 83 ARG A CA 1
ATOM 624 C C . ARG A 1 83 ? 1.549 -0.956 -8.293 1.00 89.50 83 ARG A C 1
ATOM 626 O O . ARG A 1 83 ? 1.854 0.227 -8.441 1.00 89.50 83 ARG A O 1
ATOM 633 N N . ASP A 1 84 ? 0.423 -1.484 -8.769 1.00 90.50 84 ASP A N 1
ATOM 634 C CA . ASP A 1 84 ? -0.567 -0.701 -9.512 1.00 90.50 84 ASP A CA 1
ATOM 635 C C . ASP A 1 84 ? -1.137 0.415 -8.630 1.00 90.50 84 ASP A C 1
ATOM 637 O O . ASP A 1 84 ? -1.194 1.570 -9.053 1.00 90.50 84 ASP A O 1
ATOM 641 N N . LYS A 1 85 ? -1.467 0.102 -7.368 1.00 95.19 85 LYS A N 1
ATOM 642 C CA . LYS A 1 85 ? -1.943 1.086 -6.393 1.00 95.19 85 LYS A CA 1
ATOM 643 C C . LYS A 1 85 ? -0.919 2.183 -6.132 1.00 95.19 85 LYS A C 1
ATOM 645 O O . LYS A 1 85 ? -1.262 3.361 -6.200 1.00 95.19 85 LYS A O 1
ATOM 650 N N . TRP A 1 86 ? 0.332 1.816 -5.878 1.00 94.62 86 TRP A N 1
ATOM 651 C CA . TRP A 1 86 ? 1.421 2.773 -5.692 1.00 94.62 86 TRP A CA 1
ATOM 652 C C . TRP A 1 86 ? 1.600 3.691 -6.912 1.00 94.62 86 TRP A C 1
ATOM 654 O O . TRP A 1 86 ? 1.836 4.890 -6.765 1.00 94.62 86 TRP A O 1
ATOM 664 N N . GLY A 1 87 ? 1.385 3.165 -8.120 1.00 90.31 87 GLY A N 1
ATOM 665 C CA . GLY A 1 87 ? 1.410 3.963 -9.343 1.00 90.31 87 GLY A CA 1
ATOM 666 C C . GLY A 1 87 ? 0.321 5.026 -9.425 1.00 90.31 87 GLY A C 1
ATOM 667 O O . GLY A 1 87 ? 0.579 6.115 -9.933 1.00 90.31 87 GLY A O 1
ATOM 668 N N . THR A 1 88 ? -0.860 4.776 -8.851 1.00 94.62 88 THR A N 1
ATOM 669 C CA . THR A 1 88 ? -1.953 5.769 -8.839 1.00 94.62 88 THR A CA 1
ATOM 670 C C . THR A 1 88 ? -1.619 7.045 -8.064 1.00 94.62 88 THR A C 1
ATOM 672 O O . THR A 1 88 ? -2.228 8.080 -8.320 1.00 94.62 88 THR A O 1
ATOM 675 N N . VAL A 1 89 ? -0.635 6.993 -7.158 1.00 91.88 89 VAL A N 1
ATOM 676 C CA . VAL A 1 89 ? -0.179 8.148 -6.367 1.00 91.88 89 VAL A CA 1
ATOM 677 C C . VAL A 1 89 ? 1.176 8.701 -6.817 1.00 91.88 89 VAL A C 1
ATOM 679 O O . VAL A 1 89 ? 1.715 9.591 -6.165 1.00 91.88 89 VAL A O 1
ATOM 682 N N . GLY A 1 90 ? 1.721 8.220 -7.939 1.00 90.62 90 GLY A N 1
ATOM 683 C CA . GLY A 1 90 ? 2.976 8.722 -8.508 1.00 90.62 90 GLY A CA 1
ATOM 684 C C . GLY A 1 90 ? 4.236 7.967 -8.074 1.00 90.62 90 GLY A C 1
ATOM 685 O O . GLY A 1 90 ? 5.323 8.546 -8.115 1.00 90.62 90 GLY A O 1
ATOM 686 N N . TRP A 1 91 ? 4.108 6.695 -7.679 1.00 91.06 91 TRP A N 1
ATOM 687 C CA . TRP A 1 91 ? 5.226 5.818 -7.303 1.00 91.06 91 TRP A CA 1
ATOM 688 C C . TRP A 1 91 ? 6.162 6.470 -6.267 1.00 91.06 91 TRP A C 1
ATOM 690 O O . TRP A 1 91 ? 5.700 6.974 -5.240 1.00 91.06 91 TRP A O 1
ATOM 700 N N . GLU A 1 92 ? 7.475 6.478 -6.504 1.00 87.12 92 GLU A N 1
ATOM 701 C CA . GLU A 1 92 ? 8.479 7.002 -5.578 1.00 87.12 92 GLU A CA 1
ATOM 702 C C . GLU A 1 92 ? 8.399 8.517 -5.370 1.00 87.12 92 GLU A C 1
ATOM 704 O O . GLU A 1 92 ? 8.972 9.029 -4.413 1.00 87.12 92 GLU A O 1
ATOM 709 N N . ASN A 1 93 ? 7.669 9.230 -6.234 1.00 82.44 93 ASN A N 1
ATOM 710 C CA . ASN A 1 93 ? 7.420 10.665 -6.089 1.00 82.44 93 ASN A CA 1
ATOM 711 C C . ASN A 1 93 ? 6.227 10.966 -5.170 1.00 82.44 93 ASN A C 1
ATOM 713 O O . ASN A 1 93 ? 5.967 12.127 -4.856 1.00 82.44 93 ASN A O 1
ATOM 717 N N . SER A 1 94 ? 5.493 9.936 -4.744 1.00 93.00 94 SER A N 1
ATOM 718 C CA . SER A 1 94 ? 4.428 10.066 -3.752 1.00 93.00 94 SER A CA 1
ATOM 719 C C . SER A 1 94 ? 4.995 10.272 -2.339 1.00 93.00 94 SER A C 1
ATOM 721 O O . SER A 1 94 ? 6.149 9.921 -2.080 1.00 93.00 94 SER A O 1
ATOM 723 N N . PRO A 1 95 ? 4.177 10.734 -1.374 1.00 93.56 95 PRO A N 1
ATOM 724 C CA . PRO A 1 95 ? 4.574 10.784 0.034 1.00 93.56 95 PRO A CA 1
ATOM 725 C C . PRO A 1 95 ? 5.014 9.436 0.627 1.00 93.56 95 PRO A C 1
ATOM 727 O O . PRO A 1 95 ? 5.699 9.432 1.646 1.00 93.56 95 PRO A O 1
ATOM 730 N N . LEU A 1 96 ? 4.659 8.299 0.009 1.00 93.12 96 LEU A N 1
ATOM 731 C CA . LEU A 1 96 ? 5.146 6.983 0.436 1.00 93.12 96 LEU A CA 1
ATOM 732 C C . LEU A 1 96 ? 6.661 6.842 0.221 1.00 93.12 96 LEU A C 1
ATOM 734 O O . LEU A 1 96 ? 7.348 6.257 1.060 1.00 93.12 96 LEU A O 1
ATOM 738 N N . GLY A 1 97 ? 7.188 7.398 -0.873 1.00 89.62 97 GLY A N 1
ATOM 739 C CA . GLY A 1 97 ? 8.570 7.197 -1.300 1.00 89.62 97 GLY A CA 1
ATOM 740 C C . GLY A 1 97 ? 8.830 5.771 -1.798 1.00 89.62 97 GLY A C 1
ATOM 741 O O . GLY A 1 97 ? 7.940 5.115 -2.337 1.00 89.62 97 GLY A O 1
ATOM 742 N N . PHE A 1 98 ? 10.067 5.296 -1.632 1.00 81.75 98 PHE A N 1
ATOM 743 C CA . PHE A 1 98 ? 10.480 3.947 -2.033 1.00 81.75 98 PHE A CA 1
ATOM 744 C C . PHE A 1 98 ? 9.989 2.871 -1.051 1.00 81.75 98 PHE A C 1
ATOM 746 O O . PHE A 1 98 ? 9.915 3.134 0.156 1.00 81.75 98 PHE A O 1
ATOM 753 N N . PRO A 1 99 ? 9.702 1.647 -1.538 1.00 82.50 99 PRO A N 1
ATOM 754 C CA . PRO A 1 99 ? 9.464 0.508 -0.661 1.00 82.50 99 PRO A CA 1
ATOM 755 C C . PRO A 1 99 ? 10.711 0.212 0.182 1.00 82.50 99 PRO A C 1
ATOM 757 O O . PRO A 1 99 ? 11.837 0.381 -0.282 1.00 82.50 99 PRO A O 1
ATOM 760 N N . ILE A 1 100 ? 10.499 -0.245 1.415 1.00 84.69 100 ILE A N 1
ATOM 761 C CA . ILE A 1 100 ? 11.549 -0.660 2.367 1.00 84.69 100 ILE A CA 1
ATOM 762 C C . ILE A 1 100 ? 11.462 -2.152 2.723 1.00 84.69 100 ILE A C 1
ATOM 764 O O . ILE A 1 100 ? 12.208 -2.654 3.564 1.00 84.69 100 ILE A O 1
ATOM 768 N N . THR A 1 101 ? 10.517 -2.866 2.113 1.00 79.00 101 THR A N 1
ATOM 769 C CA . THR A 1 101 ? 10.392 -4.322 2.178 1.00 79.00 101 THR A CA 1
ATOM 770 C C . THR A 1 101 ? 10.064 -4.861 0.796 1.00 79.00 101 THR A C 1
ATOM 772 O O . THR A 1 101 ? 9.408 -4.178 0.007 1.00 79.00 101 THR A O 1
ATOM 775 N N . ASP A 1 102 ? 10.434 -6.117 0.549 1.00 75.94 102 ASP A N 1
ATOM 776 C CA . ASP A 1 102 ? 9.792 -6.912 -0.502 1.00 75.94 102 ASP A CA 1
ATOM 777 C C . ASP A 1 102 ? 8.294 -7.095 -0.200 1.0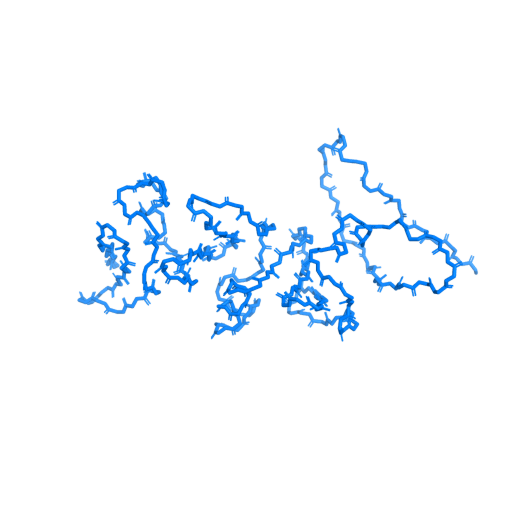0 75.94 102 ASP A C 1
ATOM 779 O O . ASP A 1 102 ? 7.842 -6.849 0.929 1.00 75.94 102 ASP A O 1
ATOM 783 N N . GLU A 1 103 ? 7.525 -7.544 -1.194 1.00 82.50 103 GLU A N 1
ATOM 784 C CA . GLU A 1 103 ? 6.121 -7.899 -0.996 1.00 82.50 103 GLU A CA 1
ATOM 785 C C . GLU A 1 103 ? 6.006 -9.101 -0.045 1.00 82.50 103 GLU A C 1
ATOM 787 O O . GLU A 1 103 ? 6.410 -10.228 -0.350 1.00 82.50 103 GLU A O 1
ATOM 792 N N . ALA A 1 104 ? 5.435 -8.866 1.134 1.00 85.12 104 ALA A N 1
ATOM 793 C CA . ALA A 1 104 ? 5.309 -9.854 2.194 1.00 85.12 104 ALA A CA 1
ATOM 794 C C . ALA A 1 104 ? 3.904 -10.472 2.236 1.00 85.12 104 ALA A C 1
ATOM 796 O O . ALA A 1 104 ? 2.914 -9.867 1.824 1.00 85.12 104 ALA A O 1
ATOM 797 N N . VAL A 1 105 ? 3.812 -11.704 2.747 1.00 89.44 105 VAL A N 1
ATOM 798 C CA . VAL A 1 105 ? 2.534 -12.400 2.985 1.00 89.44 105 VAL A CA 1
ATOM 799 C C . VAL A 1 105 ? 1.828 -11.784 4.193 1.00 89.44 105 VAL A C 1
ATOM 801 O O . VAL A 1 105 ? 2.454 -11.567 5.226 1.00 89.44 105 VAL A O 1
ATOM 804 N N . ALA A 1 106 ? 0.515 -11.591 4.085 1.00 92.31 106 ALA A N 1
ATOM 805 C CA . ALA A 1 106 ? -0.375 -11.277 5.198 1.00 92.31 106 ALA A CA 1
ATOM 806 C C . ALA A 1 106 ? -1.503 -12.320 5.329 1.00 92.31 106 ALA A C 1
ATOM 808 O O . ALA A 1 106 ? -1.608 -13.273 4.549 1.00 92.31 106 ALA A O 1
ATOM 809 N N . LYS A 1 107 ? -2.346 -12.151 6.351 1.00 90.56 107 LYS A N 1
ATOM 810 C CA . LYS A 1 107 ? -3.487 -13.022 6.667 1.00 90.56 107 LYS A CA 1
ATOM 811 C C . LYS A 1 107 ? -4.400 -13.275 5.454 1.00 90.56 107 LYS A C 1
ATOM 813 O O . LYS A 1 107 ? -4.556 -12.438 4.578 1.00 90.56 107 LYS A O 1
ATOM 818 N N . ASN A 1 108 ? -5.066 -14.431 5.407 1.00 91.50 108 ASN 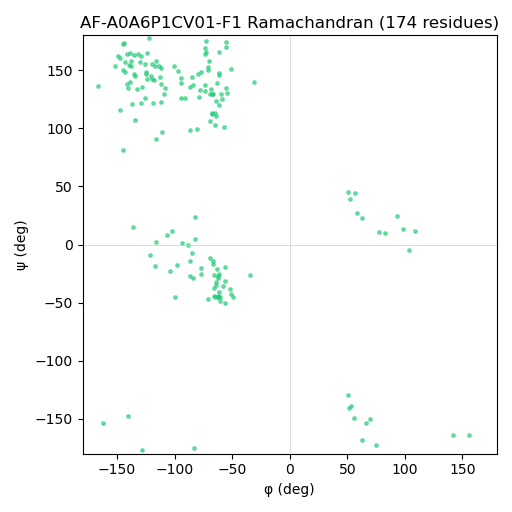A N 1
ATOM 819 C CA . ASN A 1 108 ? -6.087 -14.736 4.389 1.00 91.50 108 ASN A CA 1
ATOM 820 C C . AS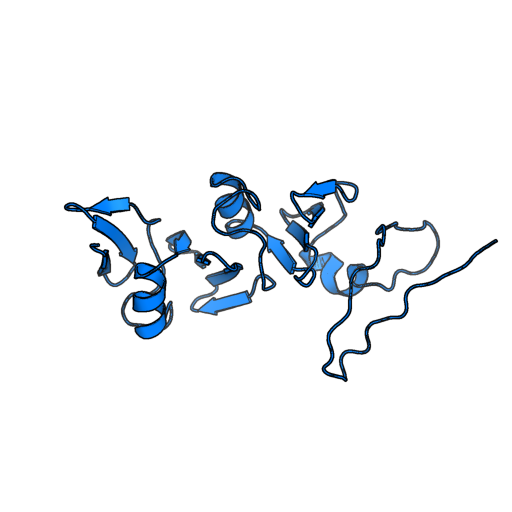N A 1 108 ? -5.606 -14.524 2.937 1.00 91.50 108 ASN A C 1
ATOM 822 O O . ASN A 1 108 ? -6.355 -14.031 2.094 1.00 91.50 108 ASN A O 1
ATOM 826 N N . ASN A 1 109 ? -4.351 -14.896 2.658 1.00 91.25 109 ASN A N 1
ATOM 827 C CA . ASN A 1 109 ? -3.705 -14.726 1.353 1.00 91.25 109 ASN A CA 1
ATOM 828 C C . ASN A 1 109 ? -3.562 -13.256 0.908 1.00 91.25 109 ASN A C 1
ATOM 830 O O . ASN A 1 109 ? -3.451 -12.976 -0.284 1.00 91.25 109 ASN A O 1
ATOM 834 N N . GLY A 1 110 ? -3.573 -12.316 1.855 1.00 94.50 110 GLY A N 1
ATOM 835 C CA . GLY A 1 110 ? -3.235 -10.924 1.601 1.00 94.50 110 GLY A CA 1
ATOM 836 C C . GLY A 1 110 ? -1.736 -10.716 1.394 1.00 94.50 110 GLY A C 1
ATOM 837 O O . GLY A 1 110 ? -0.911 -11.604 1.631 1.00 94.50 110 GLY A O 1
ATOM 838 N N . ARG A 1 111 ? -1.388 -9.514 0.944 1.00 94.69 111 ARG A N 1
ATOM 839 C CA . ARG A 1 111 ? -0.019 -9.077 0.654 1.00 94.69 111 ARG A CA 1
ATOM 840 C C . ARG A 1 111 ? 0.184 -7.647 1.130 1.00 94.69 111 ARG A C 1
ATOM 842 O O . ARG A 1 111 ? -0.787 -6.896 1.211 1.00 94.69 111 ARG A O 1
ATOM 849 N N . TYR A 1 112 ? 1.419 -7.260 1.425 1.00 95.31 112 TYR A N 1
ATOM 850 C CA . TYR A 1 112 ? 1.741 -5.862 1.705 1.00 95.31 112 TYR A CA 1
ATOM 851 C C . TYR A 1 112 ? 3.184 -5.505 1.346 1.00 95.31 112 TYR A C 1
ATOM 853 O O . TYR A 1 112 ? 4.078 -6.348 1.415 1.00 95.31 112 TYR A O 1
ATOM 861 N N . ASN A 1 113 ? 3.410 -4.227 1.046 1.00 94.00 113 ASN A N 1
ATOM 862 C CA . ASN A 1 113 ? 4.731 -3.600 1.068 1.00 94.00 113 ASN A CA 1
ATOM 863 C C . ASN A 1 113 ? 4.713 -2.452 2.078 1.00 94.00 113 ASN A C 1
ATOM 865 O O . ASN A 1 113 ? 3.720 -1.725 2.188 1.00 94.00 113 ASN A O 1
ATOM 869 N N . ARG A 1 114 ? 5.825 -2.276 2.797 1.00 93.88 114 ARG A N 1
ATOM 870 C CA . ARG A 1 114 ? 6.042 -1.100 3.644 1.00 93.88 114 ARG A CA 1
ATOM 871 C C . ARG A 1 114 ? 6.876 -0.065 2.917 1.00 93.88 114 ARG A C 1
ATOM 873 O O . ARG A 1 114 ? 7.757 -0.407 2.129 1.00 93.88 114 ARG A O 1
ATOM 880 N N . PHE A 1 115 ? 6.629 1.188 3.255 1.00 93.69 115 PHE A N 1
ATOM 881 C CA . PHE A 1 115 ? 7.326 2.363 2.764 1.00 93.69 115 PHE A CA 1
ATOM 882 C C . PHE A 1 115 ? 7.700 3.245 3.959 1.00 93.69 115 PHE A C 1
ATOM 884 O O . PHE A 1 115 ? 7.149 3.102 5.052 1.00 93.69 115 PHE A O 1
ATOM 891 N N . ASN A 1 116 ? 8.616 4.194 3.770 1.00 88.31 116 ASN A N 1
ATOM 892 C CA . ASN A 1 116 ? 8.911 5.161 4.833 1.00 88.31 116 ASN A CA 1
ATOM 893 C C . ASN A 1 116 ? 7.695 6.050 5.150 1.00 88.31 116 ASN A C 1
ATOM 895 O O . ASN A 1 116 ? 7.486 6.401 6.308 1.00 88.31 116 ASN A O 1
ATOM 899 N N . GLY A 1 117 ? 6.886 6.393 4.141 1.00 92.06 117 GLY A N 1
ATOM 900 C CA . GLY A 1 117 ? 5.707 7.248 4.312 1.00 92.06 117 GLY A CA 1
ATOM 901 C C . GLY A 1 117 ? 4.402 6.528 4.669 1.00 92.06 117 GLY A C 1
ATOM 902 O O . GLY A 1 117 ? 3.375 7.187 4.811 1.00 92.06 117 GLY A O 1
ATOM 903 N N . GLY A 1 118 ? 4.396 5.198 4.792 1.00 96.75 118 GLY A N 1
ATOM 904 C CA . GLY A 1 118 ? 3.179 4.421 5.050 1.00 96.75 118 GLY A CA 1
ATOM 905 C C . GLY A 1 118 ? 3.287 2.979 4.569 1.00 96.75 118 GLY A C 1
ATOM 906 O O . GLY A 1 118 ? 4.373 2.492 4.282 1.00 96.75 118 GLY A O 1
ATOM 907 N N . ASP A 1 119 ? 2.157 2.293 4.453 1.00 97.62 119 ASP A N 1
ATOM 908 C CA . ASP A 1 119 ? 2.091 0.931 3.924 1.00 97.62 119 ASP A CA 1
ATOM 909 C C . ASP A 1 119 ? 1.018 0.827 2.836 1.00 97.62 119 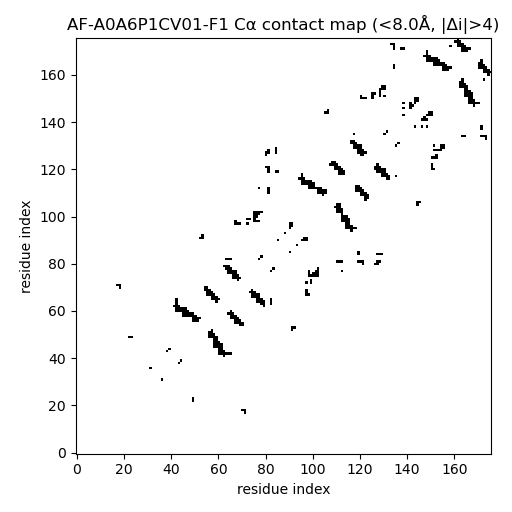ASP A C 1
ATOM 911 O O . ASP A 1 119 ? 0.048 1.587 2.823 1.00 97.62 119 ASP A O 1
ATOM 915 N N . ILE A 1 120 ? 1.157 -0.164 1.957 1.00 98.31 120 ILE A N 1
ATOM 916 C CA . ILE A 1 120 ? 0.077 -0.587 1.062 1.00 98.31 120 ILE A CA 1
ATOM 917 C C . ILE A 1 120 ? -0.255 -2.037 1.382 1.00 98.31 120 ILE A C 1
ATOM 919 O O . ILE A 1 120 ? 0.611 -2.906 1.281 1.00 98.31 120 ILE A O 1
ATOM 923 N N . TYR A 1 121 ? -1.514 -2.291 1.736 1.00 98.12 121 TYR A N 1
ATOM 924 C CA . TYR A 1 121 ? -2.039 -3.632 1.990 1.00 98.12 121 TYR A CA 1
ATOM 925 C C . TYR A 1 121 ? -3.034 -4.019 0.909 1.00 98.12 121 TYR A C 1
ATOM 927 O O . TYR A 1 121 ? -3.891 -3.225 0.527 1.00 98.12 121 TYR A O 1
ATOM 935 N N . TRP A 1 122 ? -2.950 -5.268 0.463 1.00 98.19 122 TRP A N 1
ATOM 936 C CA . TRP A 1 122 ? -3.884 -5.889 -0.460 1.00 98.19 122 TRP A CA 1
ATOM 937 C C . TRP A 1 122 ? -4.474 -7.162 0.142 1.00 98.19 122 TRP A C 1
ATOM 939 O O . TRP A 1 122 ? -3.775 -7.953 0.780 1.00 98.19 122 TRP A O 1
ATOM 949 N N . SER A 1 123 ? -5.757 -7.399 -0.114 1.00 96.88 123 SER A N 1
ATOM 950 C CA . SER A 1 123 ? -6.376 -8.711 0.071 1.00 96.88 123 SER A CA 1
ATOM 951 C C . SER A 1 123 ? -7.305 -9.036 -1.099 1.00 96.88 123 SER A C 1
ATOM 953 O O . SER A 1 123 ? -7.816 -8.111 -1.740 1.00 96.88 123 SER A O 1
ATOM 955 N N . PRO A 1 124 ? -7.610 -10.324 -1.350 1.00 94.44 124 PRO A N 1
ATOM 956 C CA . PRO A 1 124 ? -8.596 -10.701 -2.362 1.00 94.44 124 PRO A CA 1
ATOM 957 C C . PRO A 1 124 ? -9.973 -10.061 -2.139 1.00 94.44 124 PRO A C 1
ATOM 959 O O . PRO A 1 124 ? -10.691 -9.799 -3.097 1.00 94.44 124 PRO A O 1
ATOM 962 N N . ALA A 1 125 ? -10.343 -9.818 -0.878 1.00 94.56 125 ALA A N 1
ATOM 963 C CA . ALA A 1 125 ? -11.655 -9.294 -0.513 1.00 94.56 125 ALA A CA 1
ATOM 964 C C . ALA A 1 125 ? -11.750 -7.767 -0.613 1.00 94.56 125 ALA A C 1
ATOM 966 O O . ALA A 1 125 ? -12.842 -7.245 -0.814 1.00 94.56 125 ALA A O 1
ATOM 967 N N . THR A 1 126 ? -10.639 -7.050 -0.425 1.00 96.81 126 THR A N 1
ATOM 968 C CA . THR A 1 126 ? -10.666 -5.587 -0.277 1.00 96.81 126 THR A CA 1
ATOM 969 C C . THR A 1 126 ? -9.931 -4.838 -1.377 1.00 96.81 126 THR A C 1
ATOM 971 O O . THR A 1 126 ? -10.198 -3.657 -1.565 1.00 96.81 126 THR A O 1
ATOM 974 N N . GLY A 1 127 ? -9.046 -5.487 -2.135 1.00 97.62 127 GLY A N 1
ATOM 975 C CA . GLY A 1 127 ? -8.142 -4.785 -3.044 1.00 97.62 127 GLY A CA 1
ATOM 976 C C . GLY A 1 127 ? -7.001 -4.082 -2.300 1.00 97.62 127 GLY A C 1
ATOM 977 O O . GLY A 1 127 ? -6.796 -4.311 -1.109 1.00 97.62 127 GLY A O 1
ATOM 978 N N . ALA A 1 128 ? -6.217 -3.283 -3.032 1.00 97.75 128 ALA A N 1
ATOM 979 C CA . ALA A 1 128 ? -5.020 -2.617 -2.518 1.00 97.75 128 ALA A CA 1
ATOM 980 C C . ALA A 1 128 ? -5.342 -1.194 -2.048 1.00 97.75 128 ALA A C 1
ATOM 982 O O . ALA A 1 128 ? -5.851 -0.393 -2.833 1.00 97.75 128 ALA A O 1
ATOM 983 N N . HIS A 1 129 ? -4.985 -0.875 -0.804 1.00 98.62 129 HIS A N 1
ATOM 984 C CA . HIS A 1 129 ? -5.233 0.433 -0.191 1.00 98.62 129 HIS A CA 1
ATOM 985 C C . HIS A 1 129 ? -4.006 0.944 0.543 1.00 98.62 129 HIS A C 1
ATOM 987 O O . HIS A 1 129 ? -3.249 0.166 1.134 1.00 98.62 129 HIS A O 1
ATOM 993 N N . ILE A 1 130 ? -3.833 2.261 0.501 1.00 98.44 130 ILE A N 1
ATOM 994 C CA . ILE A 1 130 ? -2.750 2.956 1.189 1.00 98.44 130 ILE A CA 1
ATOM 995 C C . ILE A 1 130 ? -3.190 3.267 2.620 1.00 98.44 130 ILE A C 1
ATOM 997 O O . ILE A 1 130 ? -4.300 3.739 2.840 1.00 98.44 130 ILE A O 1
ATOM 1001 N N . ILE A 1 131 ? -2.312 3.036 3.591 1.00 97.94 131 ILE A N 1
ATOM 1002 C CA . ILE A 1 131 ? -2.494 3.390 5.002 1.00 97.94 131 ILE A CA 1
ATOM 1003 C C . ILE A 1 131 ? -1.281 4.224 5.440 1.00 97.94 131 ILE A C 1
ATOM 1005 O O . ILE A 1 131 ? -0.140 3.779 5.301 1.00 97.94 131 ILE A O 1
ATOM 1009 N N . TRP A 1 132 ? -1.499 5.415 6.003 1.00 97.44 132 TRP A N 1
ATOM 1010 C CA . TRP A 1 132 ? -0.421 6.311 6.449 1.00 97.44 132 TRP A CA 1
ATOM 1011 C C . TRP A 1 132 ? -0.772 7.109 7.715 1.00 97.44 132 TRP A C 1
ATOM 1013 O O . TRP A 1 132 ? -1.901 7.068 8.210 1.00 97.44 132 TRP A O 1
ATOM 1023 N N . GLY A 1 133 ? 0.220 7.827 8.250 1.00 96.19 133 GLY A N 1
ATOM 1024 C CA . GLY A 1 133 ? 0.053 8.786 9.346 1.00 96.19 133 GLY A CA 1
ATOM 1025 C C . GLY A 1 133 ? -0.587 8.214 10.618 1.00 96.19 133 GLY A C 1
ATOM 1026 O O . GLY A 1 133 ? -0.458 7.035 10.936 1.00 96.19 133 GLY A O 1
ATOM 1027 N N . SER A 1 134 ? -1.320 9.049 11.357 1.00 97.38 134 SER A N 1
ATOM 1028 C CA . SER A 1 134 ? -1.907 8.653 12.647 1.00 97.38 134 SER A CA 1
ATOM 1029 C C . SER A 1 134 ? -2.990 7.573 12.535 1.00 97.38 134 SER A C 1
ATOM 1031 O O . SER A 1 134 ? -3.202 6.812 13.483 1.00 97.38 134 SER A O 1
ATOM 1033 N N . ILE A 1 135 ? -3.670 7.476 11.386 1.00 98.31 135 ILE A N 1
ATOM 1034 C CA . ILE A 1 135 ? -4.618 6.387 11.119 1.00 98.31 135 ILE A CA 1
ATOM 1035 C C . ILE A 1 135 ? -3.868 5.051 11.058 1.00 98.31 135 ILE A C 1
ATOM 1037 O O . ILE A 1 135 ? -4.282 4.094 11.718 1.00 98.31 135 ILE A O 1
ATOM 1041 N N . ARG A 1 136 ? -2.728 5.004 10.354 1.00 98.00 136 ARG A N 1
ATOM 1042 C CA . ARG A 1 136 ? -1.830 3.840 10.337 1.00 98.00 136 ARG A CA 1
ATOM 1043 C C . ARG A 1 136 ? -1.373 3.454 11.728 1.00 98.00 136 ARG A C 1
ATOM 1045 O O . ARG A 1 136 ? -1.484 2.287 12.086 1.00 98.00 136 ARG A O 1
ATOM 1052 N N . ASP A 1 137 ? -0.879 4.408 12.505 1.00 97.69 137 ASP A N 1
ATOM 1053 C CA . ASP A 1 137 ? -0.339 4.118 13.835 1.00 97.69 137 ASP A CA 1
ATOM 1054 C C . ASP A 1 137 ? -1.418 3.531 14.753 1.00 97.69 137 ASP A C 1
ATOM 1056 O O . ASP A 1 137 ? -1.187 2.534 15.439 1.00 97.69 137 ASP A O 1
ATOM 1060 N N . THR A 1 138 ? -2.635 4.080 14.687 1.00 98.19 138 THR A N 1
ATOM 1061 C CA . THR A 1 138 ? -3.803 3.555 15.410 1.00 98.19 138 THR A CA 1
ATOM 1062 C C . THR A 1 138 ? -4.152 2.136 14.963 1.00 98.19 138 THR A C 1
ATOM 1064 O O . THR A 1 138 ? -4.412 1.261 15.792 1.00 98.19 138 THR A O 1
ATOM 1067 N N . TRP A 1 139 ? -4.154 1.886 13.654 1.00 98.38 139 TRP A N 1
ATOM 1068 C CA . TRP A 1 139 ? -4.459 0.575 13.090 1.00 98.38 139 TRP A CA 1
ATOM 1069 C C . TRP 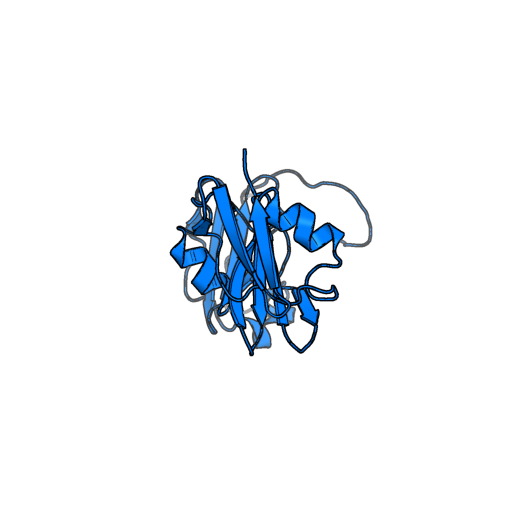A 1 139 ? -3.402 -0.479 13.457 1.00 98.38 139 TRP A C 1
ATOM 1071 O O . TRP A 1 139 ? -3.757 -1.577 13.891 1.00 98.38 139 TRP A O 1
ATOM 1081 N N . LEU A 1 140 ? -2.112 -0.137 13.371 1.00 97.25 140 LEU A N 1
ATOM 1082 C CA . LEU A 1 140 ? -1.003 -1.005 13.777 1.00 97.25 140 LEU A CA 1
ATOM 1083 C C . LEU A 1 140 ? -1.065 -1.326 15.275 1.00 97.25 140 LEU A C 1
ATOM 1085 O O . LEU A 1 140 ? -0.956 -2.492 15.652 1.00 97.25 140 LEU A O 1
ATOM 1089 N N . ALA A 1 141 ? -1.317 -0.324 16.125 1.00 97.94 141 ALA A N 1
ATOM 1090 C CA . ALA A 1 141 ? -1.485 -0.515 17.567 1.00 97.94 141 ALA A CA 1
ATOM 1091 C C . ALA A 1 141 ? -2.687 -1.414 17.911 1.00 97.94 141 ALA A C 1
ATOM 1093 O O . ALA A 1 141 ? -2.672 -2.122 18.916 1.00 97.94 141 ALA A O 1
ATOM 1094 N N . ALA A 1 142 ? -3.714 -1.429 17.058 1.00 97.69 142 ALA A N 1
ATOM 1095 C CA . ALA A 1 142 ? -4.878 -2.300 17.187 1.00 97.69 142 ALA A CA 1
ATOM 1096 C C . ALA A 1 142 ? -4.664 -3.726 16.637 1.00 97.69 142 ALA A C 1
ATOM 1098 O O . ALA A 1 142 ? -5.617 -4.509 16.623 1.00 97.69 142 ALA A O 1
ATOM 1099 N N . GLY A 1 143 ? -3.448 -4.072 16.197 1.00 97.69 143 GLY A N 1
ATOM 1100 C CA . GLY A 1 143 ? -3.086 -5.397 15.682 1.00 97.69 143 GLY A CA 1
ATOM 1101 C C . GLY A 1 143 ? -3.091 -5.522 14.156 1.00 97.69 143 GLY A C 1
ATOM 1102 O O . GLY A 1 143 ? -3.058 -6.645 13.651 1.00 97.69 143 GLY A O 1
ATOM 1103 N N . ALA A 1 144 ? -3.138 -4.402 13.427 1.00 97.38 144 ALA A N 1
ATOM 1104 C CA . ALA A 1 144 ? -3.147 -4.358 11.965 1.00 97.38 144 ALA A CA 1
ATOM 1105 C C . ALA A 1 144 ? -4.259 -5.246 11.358 1.00 97.38 144 ALA A C 1
ATOM 1107 O O . ALA A 1 144 ? -5.375 -5.308 11.882 1.00 97.38 144 ALA A O 1
ATOM 1108 N N . GLU A 1 145 ? -3.974 -5.975 10.278 1.00 96.81 145 GLU A N 1
ATOM 1109 C CA . GLU A 1 145 ? -4.919 -6.869 9.602 1.00 96.81 145 GLU A CA 1
ATOM 1110 C C . GLU A 1 145 ? -5.329 -8.087 10.451 1.00 96.81 145 GLU A C 1
ATOM 1112 O O . GLU A 1 145 ? -6.341 -8.743 10.179 1.00 96.81 145 GLU A O 1
ATOM 1117 N N . ASN A 1 146 ? -4.557 -8.387 11.499 1.00 96.75 146 ASN A N 1
ATOM 1118 C CA . ASN A 1 146 ? -4.876 -9.421 12.485 1.00 96.75 146 ASN A CA 1
ATOM 1119 C C . ASN A 1 146 ? -5.767 -8.891 13.620 1.00 96.75 146 ASN A C 1
ATOM 1121 O O . ASN A 1 146 ? -6.340 -9.683 14.368 1.00 96.75 146 ASN A O 1
ATOM 1125 N N . GLY A 1 147 ? -5.887 -7.569 13.730 1.00 97.19 147 GLY A N 1
ATOM 1126 C CA . GLY A 1 147 ? -6.637 -6.860 14.749 1.00 97.19 147 GLY A CA 1
ATOM 1127 C C . GLY A 1 147 ? -8.129 -6.730 14.461 1.00 97.19 147 GLY A C 1
ATOM 1128 O O . GLY A 1 147 ? -8.658 -7.221 13.464 1.00 97.19 147 GLY A O 1
ATOM 1129 N N . ARG A 1 148 ? -8.818 -5.996 15.342 1.00 97.62 148 ARG A N 1
ATOM 1130 C CA . ARG A 1 148 ? -10.281 -5.805 15.287 1.00 97.62 148 ARG A CA 1
ATOM 1131 C C . ARG A 1 148 ? -10.789 -5.124 14.012 1.00 97.62 148 ARG A C 1
ATOM 1133 O O . ARG A 1 148 ? -11.956 -5.283 13.677 1.00 97.62 148 ARG A O 1
ATOM 1140 N N . TYR A 1 149 ? -9.945 -4.335 13.346 1.00 98.25 149 TYR A N 1
ATOM 1141 C CA . TYR A 1 149 ? -10.329 -3.584 12.150 1.00 98.25 149 TYR A CA 1
ATOM 1142 C C . TYR A 1 149 ? -10.166 -4.405 10.866 1.00 98.25 149 TYR A C 1
ATOM 1144 O O . TYR A 1 149 ? -10.897 -4.172 9.910 1.00 98.25 149 TYR A O 1
ATOM 1152 N N . GLY A 1 150 ? -9.263 -5.389 10.834 1.00 98.25 150 GLY A N 1
ATOM 1153 C CA . GLY A 1 150 ? -8.965 -6.145 9.617 1.00 98.25 150 GLY A CA 1
ATOM 1154 C C . GLY A 1 150 ? -8.314 -5.285 8.528 1.00 98.25 150 GLY A C 1
ATOM 1155 O O . GLY A 1 150 ? -7.644 -4.294 8.824 1.00 98.25 150 GLY A O 1
ATOM 1156 N N . TYR A 1 151 ? -8.487 -5.682 7.267 1.00 98.44 151 TYR A N 1
ATOM 1157 C CA . TYR A 1 151 ? -7.920 -4.973 6.117 1.00 98.44 151 TYR A CA 1
ATOM 1158 C C . TYR A 1 151 ? -8.612 -3.625 5.857 1.00 98.44 151 TYR A C 1
ATOM 1160 O O . TYR A 1 151 ? -9.819 -3.510 6.097 1.00 98.44 151 TYR A O 1
ATOM 1168 N N . PRO A 1 152 ? -7.894 -2.631 5.301 1.00 98.62 152 PRO A N 1
ATOM 1169 C CA . PRO A 1 152 ? -8.523 -1.441 4.735 1.00 98.62 152 PRO A CA 1
ATOM 1170 C C . PRO A 1 152 ? -9.447 -1.806 3.570 1.00 98.62 152 PRO A C 1
ATOM 1172 O O . PRO A 1 152 ? -9.191 -2.752 2.821 1.00 98.62 152 PRO A O 1
ATOM 1175 N N . THR A 1 153 ? -10.510 -1.025 3.424 1.00 98.62 153 THR A N 1
ATOM 1176 C CA . THR A 1 153 ? -11.521 -1.105 2.355 1.00 98.62 153 THR A CA 1
ATOM 1177 C C . THR A 1 153 ? -11.631 0.191 1.549 1.00 98.62 153 THR A C 1
ATOM 1179 O O . THR A 1 153 ? -12.275 0.208 0.503 1.00 98.62 153 THR A O 1
ATOM 1182 N N . SER A 1 154 ? -10.974 1.256 2.011 1.00 98.62 154 SER A N 1
ATOM 1183 C CA . SER A 1 154 ? -10.785 2.520 1.306 1.00 98.62 154 SER A CA 1
ATOM 1184 C C . SER A 1 154 ? -9.357 3.023 1.524 1.00 98.62 154 SER A C 1
ATOM 1186 O O . SER A 1 154 ? -8.693 2.608 2.479 1.00 98.62 154 SER A O 1
ATOM 1188 N N . ASP A 1 155 ? -8.911 3.982 0.714 1.00 98.31 155 ASP A N 1
ATOM 1189 C CA . ASP A 1 155 ? -7.842 4.891 1.142 1.00 98.31 155 ASP A CA 1
ATOM 1190 C C . ASP A 1 155 ? -8.376 5.893 2.176 1.00 98.31 155 ASP A C 1
ATOM 1192 O O . ASP A 1 155 ? -9.576 5.937 2.467 1.00 98.31 155 ASP A O 1
ATOM 1196 N N . GLU A 1 156 ? -7.483 6.712 2.725 1.00 97.88 156 GLU A N 1
ATOM 1197 C CA . GLU A 1 156 ? -7.850 7.857 3.553 1.00 97.88 156 GLU A CA 1
ATOM 1198 C C . GLU A 1 156 ? -8.659 8.901 2.756 1.00 97.88 156 GLU A C 1
ATOM 1200 O O . GLU A 1 156 ? -8.338 9.221 1.611 1.00 97.88 156 GLU A O 1
ATOM 1205 N N . TYR A 1 157 ? -9.697 9.466 3.375 1.00 98.12 157 TYR A N 1
ATOM 1206 C CA . TYR A 1 157 ? -10.543 10.511 2.798 1.00 98.12 157 TYR A CA 1
ATOM 1207 C C . TYR A 1 157 ? -10.947 11.567 3.839 1.00 98.12 157 TYR A C 1
ATOM 1209 O O . TYR A 1 157 ? -10.832 11.365 5.051 1.00 98.12 157 TYR A O 1
ATOM 1217 N N . ASP A 1 158 ? -11.432 12.717 3.368 1.00 97.94 158 ASP A N 1
ATOM 1218 C CA . ASP A 1 158 ? -11.875 13.816 4.231 1.00 97.94 158 ASP A CA 1
ATOM 1219 C C . ASP A 1 158 ? -13.138 13.460 5.023 1.00 97.94 158 ASP A C 1
ATOM 1221 O O . ASP A 1 158 ? -14.154 13.033 4.470 1.00 97.94 158 ASP A O 1
ATOM 1225 N N . HIS A 1 159 ? -13.104 13.689 6.337 1.00 97.62 159 HIS A N 1
ATOM 1226 C CA . HIS A 1 159 ? -14.230 13.382 7.213 1.00 97.62 159 HIS A CA 1
ATOM 1227 C C . HIS A 1 159 ? -14.338 14.360 8.387 1.00 97.62 159 HIS A C 1
ATOM 1229 O O . HIS A 1 159 ? -13.483 14.394 9.267 1.00 97.62 159 HIS A O 1
ATOM 1235 N N . GLN A 1 160 ? -15.429 15.134 8.431 1.00 96.25 160 GLN A N 1
ATOM 1236 C CA . GLN A 1 160 ? -15.809 15.993 9.568 1.00 96.25 160 GLN A CA 1
ATOM 1237 C C . GLN A 1 160 ? -14.689 16.919 10.093 1.00 96.25 160 GLN A C 1
ATOM 1239 O O . GLN A 1 160 ? -14.477 17.031 11.306 1.00 96.25 160 GLN A O 1
ATOM 1244 N N . GLY A 1 161 ? -13.966 17.577 9.182 1.00 95.81 161 GLY A N 1
ATOM 1245 C CA . GLY A 1 161 ? -12.850 18.468 9.528 1.00 95.81 161 GLY A CA 1
ATOM 1246 C C . GLY A 1 161 ? -11.550 17.743 9.891 1.00 95.81 161 GLY A C 1
ATOM 1247 O O . GLY A 1 161 ? -10.621 18.371 10.384 1.00 95.81 161 GLY A O 1
ATOM 1248 N N . GLY A 1 162 ? -11.484 16.435 9.657 1.00 97.50 162 GLY A N 1
ATOM 1249 C CA . GLY A 1 162 ? -10.283 15.621 9.767 1.00 97.50 162 GLY A CA 1
ATOM 1250 C C . GLY A 1 162 ? -10.212 14.597 8.638 1.00 97.50 162 GLY A C 1
ATOM 1251 O O . GLY A 1 162 ? -10.686 14.847 7.527 1.00 97.50 162 GLY A O 1
ATOM 1252 N N . LYS A 1 163 ? -9.636 13.436 8.930 1.00 98.38 163 LYS A N 1
ATOM 1253 C CA . LYS A 1 163 ? -9.477 12.315 7.999 1.00 98.38 163 LYS A CA 1
ATOM 1254 C C . LYS A 1 163 ? -10.186 11.075 8.519 1.00 98.38 163 LYS A C 1
ATOM 1256 O O . LYS A 1 163 ? -10.377 10.919 9.726 1.00 98.38 163 LYS A O 1
ATOM 1261 N N . ALA A 1 164 ? -10.563 10.181 7.622 1.00 98.50 164 ALA A N 1
ATOM 1262 C CA . ALA A 1 164 ? -11.050 8.860 7.970 1.00 98.50 164 ALA A CA 1
ATOM 1263 C C . ALA A 1 164 ? -10.574 7.818 6.969 1.00 98.50 164 ALA A C 1
ATOM 1265 O O . ALA A 1 164 ? -10.281 8.134 5.821 1.00 98.50 164 ALA A O 1
ATOM 1266 N N . GLN A 1 165 ? -10.549 6.571 7.416 1.00 98.81 165 GLN A N 1
ATOM 1267 C CA . GLN A 1 165 ? -10.330 5.418 6.564 1.00 98.81 165 GLN A CA 1
ATOM 1268 C C . GLN A 1 165 ? -11.229 4.272 7.017 1.00 98.81 165 GLN A C 1
ATOM 1270 O O . GLN A 1 165 ? -11.395 4.038 8.221 1.00 98.81 165 GLN A O 1
ATOM 1275 N N . ASP A 1 166 ? -11.809 3.574 6.045 1.00 98.75 166 ASP A N 1
ATOM 1276 C CA . ASP A 1 166 ? -12.692 2.440 6.274 1.00 98.75 166 ASP A CA 1
ATOM 1277 C C . ASP A 1 166 ? -11.923 1.123 6.215 1.00 98.75 166 ASP A C 1
ATOM 1279 O O . ASP A 1 166 ? -11.098 0.887 5.332 1.00 98.75 166 ASP A O 1
ATOM 1283 N N . PHE A 1 167 ? -12.255 0.227 7.135 1.00 98.81 167 PHE A N 1
ATOM 1284 C CA . PHE A 1 167 ? -11.702 -1.110 7.295 1.00 98.81 167 PHE A CA 1
ATOM 1285 C C . PHE A 1 167 ? -12.840 -2.130 7.394 1.00 98.81 167 PHE A C 1
ATOM 1287 O O . PHE A 1 167 ? -13.979 -1.790 7.719 1.00 98.81 167 PHE A O 1
ATOM 1294 N N . GLN A 1 168 ? -12.529 -3.409 7.186 1.00 98.44 168 GLN A N 1
ATOM 1295 C CA . GLN A 1 168 ? -13.510 -4.501 7.267 1.00 98.44 168 GLN A CA 1
ATOM 1296 C C . GLN A 1 168 ? -14.325 -4.495 8.573 1.00 98.44 168 GLN A C 1
ATOM 1298 O O . GLN A 1 168 ? -15.511 -4.811 8.568 1.00 98.44 168 GLN A O 1
ATOM 1303 N N . GLY A 1 169 ? -13.677 -4.159 9.689 1.00 97.69 169 GLY A N 1
ATOM 1304 C CA . GLY A 1 169 ? -14.245 -4.155 11.037 1.00 97.69 169 GLY A CA 1
ATOM 1305 C C . GLY A 1 169 ? -14.615 -2.772 11.577 1.00 97.69 169 GLY A C 1
ATOM 1306 O O . GLY A 1 169 ? -14.859 -2.647 12.778 1.00 97.69 169 GLY A O 1
ATOM 1307 N N . GLY A 1 170 ? -14.628 -1.727 10.744 1.00 98.00 170 GLY A N 1
ATOM 1308 C CA . GLY A 1 170 ? -15.047 -0.385 11.153 1.00 98.00 170 GLY A CA 1
ATOM 1309 C C . GLY A 1 170 ? -14.226 0.736 10.528 1.00 98.00 170 GLY A C 1
ATOM 1310 O O . GLY A 1 170 ? -13.507 0.538 9.562 1.00 98.00 170 GLY A O 1
ATOM 1311 N N . ARG A 1 171 ? -14.326 1.932 11.104 1.00 98.50 171 ARG A N 1
ATOM 1312 C CA . ARG A 1 171 ? -13.668 3.150 10.620 1.00 98.50 171 ARG A CA 1
ATOM 1313 C C . ARG A 1 171 ? -12.698 3.672 11.665 1.00 98.50 171 ARG A C 1
ATOM 1315 O O . ARG A 1 171 ? -13.028 3.679 12.851 1.00 98.50 171 ARG A O 1
ATOM 1322 N N . ILE A 1 172 ? -11.548 4.167 11.223 1.00 98.62 172 ILE A N 1
ATOM 1323 C CA . ILE A 1 172 ? -10.653 4.977 12.053 1.00 98.62 172 ILE A CA 1
ATOM 1324 C C . ILE A 1 172 ? -10.731 6.413 11.546 1.00 98.62 172 ILE A C 1
ATOM 1326 O O . ILE A 1 172 ? -10.698 6.652 10.341 1.00 98.62 172 ILE A O 1
ATOM 1330 N N . THR A 1 173 ? -10.856 7.366 12.465 1.00 98.31 173 THR A N 1
ATOM 1331 C CA . THR A 1 173 ? -10.884 8.800 12.162 1.00 98.31 173 THR A CA 1
ATOM 1332 C C . THR A 1 173 ? -9.740 9.507 12.869 1.00 98.31 173 THR A C 1
ATOM 1334 O O . THR A 1 173 ? -9.434 9.180 14.014 1.00 98.31 173 THR A O 1
ATOM 1337 N N . TRP A 1 174 ? -9.175 10.523 12.233 1.00 97.44 174 TRP A N 1
ATOM 1338 C CA . TRP A 1 174 ? -8.166 11.407 12.800 1.00 97.44 174 TRP A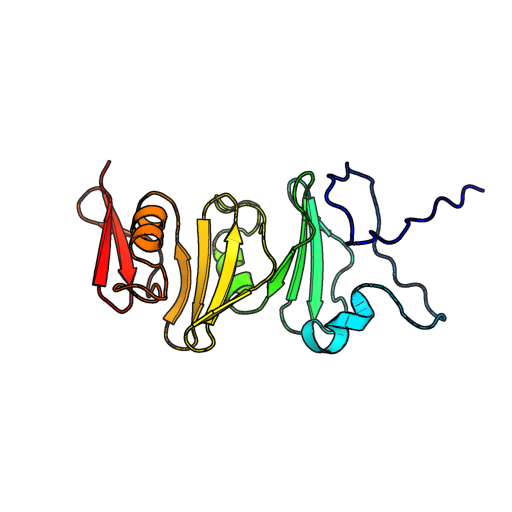 CA 1
ATOM 1339 C C . TRP A 1 174 ? -8.620 12.865 12.698 1.00 97.44 174 TRP A C 1
ATOM 1341 O O . TRP A 1 174 ? -9.288 13.239 11.734 1.00 97.44 174 TRP A O 1
ATOM 1351 N N . LYS A 1 175 ? -8.245 13.691 13.678 1.00 94.56 175 LYS A N 1
ATOM 1352 C CA . LYS A 1 175 ? -8.403 15.151 13.652 1.00 94.56 175 LYS A CA 1
ATOM 1353 C C . LYS A 1 175 ? -7.109 15.817 14.154 1.00 94.56 175 LYS A C 1
ATOM 1355 O O . LYS A 1 175 ? -6.458 15.212 15.008 1.00 94.56 175 LYS A O 1
ATOM 1360 N N . PRO A 1 176 ? -6.748 16.996 13.615 1.00 86.19 176 PRO A N 1
ATOM 1361 C CA . PRO A 1 176 ? -5.581 17.768 14.043 1.00 86.19 176 PRO A CA 1
ATOM 1362 C C . PRO A 1 176 ? -5.721 18.353 15.451 1.00 86.19 176 PRO A C 1
ATOM 1364 O O . PRO A 1 176 ? -6.873 18.541 15.910 1.00 86.19 176 PRO A O 1
#

Organism: NCBI:txid135487

Sequence (176 aa):
TNTSGFRAIDTTSTSSITAGKHTIKPTPGLPAQPIWTRHYNTFGNPITPELDANGGKFQAFERNNSIYWSLGTAAHQIGGAIRDKWGTVGWENSPLGFPITDEAVAKNNGRYNRFNGGDIYWSPATGAHIIWGSIRDTWLAAGAENGRYGYPTSDEYDHQGGKAQDFQGGRITWKP

Solvent-accessible surface area (backbone atoms only — not comparable to full-atom values): 10397 Å² total; per-residue (Å²): 140,86,90,81,80,86,78,82,82,69,88,86,60,98,71,91,84,82,92,73,97,76,85,89,73,90,71,92,90,65,89,80,82,58,78,63,66,82,38,45,94,69,31,52,60,74,76,47,68,80,40,88,40,96,73,35,34,33,34,40,28,33,82,56,25,33,43,38,33,33,84,93,48,65,77,20,42,41,38,49,62,51,41,55,44,43,49,77,59,52,38,59,79,22,83,39,34,58,54,77,33,47,65,38,84,44,76,90,78,14,37,33,36,41,30,84,44,29,36,34,44,30,33,88,89,48,40,50,27,54,42,42,66,71,56,32,54,53,40,50,75,50,46,32,64,81,23,75,37,33,51,50,62,37,49,73,44,86,40,96,91,27,35,29,32,41,26,76,56,46,71,50,74,47,68,133

InterPro domains:
  IPR013207 LGFP [PF08310] (44-93)
  IPR013207 LGFP [PF08310] (96-147)
  IPR013207 LGFP [PF08310] (150-176)

Radius of gyration: 18.72 Å; Cα contacts (8 Å, |Δi|>4): 308; chains: 1; bounding box: 58×39×41 Å

Secondary structure (DSSP, 8-state):
----PPPP--TTS------------PPTTS---SHHHHHHHHH-SB-S--EEETTEEEEEETTTEEEEEETTS--EEEEHHHHHHHHHTTGGGSTT-SBSS--EE-GGG-EEEEETTEEEEEETTTEEEEE-HHHHHHHHHTTGGGSTT-SBSS--EEETTEEEEEETTEEEEE--